Protein AF-A0A9W6TYC9-F1 (afdb_monomer_lite)

InterPro domains:
  IPR010297 Protein of unknown function DUF900, hydrolase-like [PF05990] (158-282)
  IPR029058 Alpha/Beta hydrolase fold [SSF53474] (151-275)

Radius of gyration: 22.95 Å; chains: 1; bounding box: 55×68×61 Å

Organism: NCBI:txid2077276

Structure (mmCIF, N/CA/C/O backbone):
data_AF-A0A9W6TYC9-F1
#
_entry.id   AF-A0A9W6TYC9-F1
#
loop_
_atom_site.group_PDB
_atom_site.id
_atom_site.type_symbol
_atom_site.label_atom_id
_atom_site.label_alt_id
_atom_site.label_comp_id
_atom_site.label_asym_id
_atom_site.label_entity_id
_atom_site.label_seq_id
_atom_site.pdbx_PDB_ins_code
_atom_site.Cartn_x
_atom_site.Cartn_y
_atom_site.Cartn_z
_atom_site.occupancy
_atom_site.B_iso_or_equiv
_atom_site.auth_seq_id
_atom_site.auth_comp_id
_atom_site.auth_asym_id
_atom_site.auth_atom_id
_atom_site.pdbx_PDB_model_num
ATOM 1 N N . MET A 1 1 ? 11.294 -14.474 -20.732 1.00 72.06 1 MET A N 1
ATOM 2 C CA . MET A 1 1 ? 12.464 -13.582 -20.584 1.00 72.06 1 MET A CA 1
ATOM 3 C C . MET A 1 1 ? 12.695 -12.909 -21.923 1.00 72.06 1 MET A C 1
ATOM 5 O O . MET A 1 1 ? 12.663 -13.607 -22.928 1.00 72.06 1 MET A O 1
ATOM 9 N N . TRP A 1 2 ? 12.871 -11.591 -21.937 1.00 81.00 2 TRP A N 1
ATOM 10 C CA . TRP A 1 2 ? 13.235 -10.809 -23.118 1.00 81.00 2 TRP A CA 1
ATOM 11 C C . TRP A 1 2 ? 14.641 -10.231 -22.928 1.00 81.00 2 TRP A C 1
ATOM 13 O O . TRP A 1 2 ? 15.055 -9.953 -21.799 1.00 81.00 2 TRP A O 1
ATOM 23 N N . THR A 1 3 ? 15.422 -10.129 -23.998 1.00 83.31 3 THR A N 1
ATOM 24 C CA . THR A 1 3 ? 16.812 -9.663 -23.930 1.00 83.31 3 THR A CA 1
ATOM 25 C C . THR A 1 3 ? 17.162 -8.917 -25.201 1.00 83.31 3 THR A C 1
ATOM 27 O O . THR A 1 3 ? 17.027 -9.464 -26.294 1.00 83.31 3 THR A O 1
ATOM 30 N N . ASP A 1 4 ? 17.635 -7.693 -25.028 1.00 82.56 4 ASP A N 1
ATOM 31 C CA . ASP A 1 4 ? 18.245 -6.887 -26.072 1.00 82.56 4 ASP A CA 1
ATOM 32 C C . ASP A 1 4 ? 19.769 -7.100 -26.075 1.00 82.56 4 ASP A C 1
ATOM 34 O O . ASP A 1 4 ? 20.401 -7.259 -25.026 1.00 82.56 4 ASP A O 1
ATOM 38 N N . THR A 1 5 ? 20.352 -7.153 -27.270 1.00 82.19 5 THR A N 1
ATOM 39 C CA . THR A 1 5 ? 21.786 -7.358 -27.501 1.00 82.19 5 THR A CA 1
ATOM 40 C C . THR A 1 5 ? 22.586 -6.057 -27.555 1.00 82.19 5 THR A C 1
ATOM 42 O O . THR A 1 5 ? 23.817 -6.112 -27.600 1.00 82.19 5 THR A O 1
ATOM 45 N N . ASP A 1 6 ? 21.922 -4.900 -27.569 1.00 82.56 6 ASP A N 1
ATOM 46 C CA . ASP A 1 6 ? 22.591 -3.602 -27.594 1.00 82.56 6 ASP A CA 1
ATOM 47 C C . ASP A 1 6 ? 23.326 -3.294 -26.278 1.00 82.56 6 ASP A C 1
ATOM 49 O O . ASP A 1 6 ? 23.006 -3.805 -25.206 1.00 82.56 6 ASP A O 1
ATOM 53 N N . TYR A 1 7 ? 24.328 -2.406 -26.335 1.00 73.44 7 TYR A N 1
ATOM 54 C CA . TYR A 1 7 ? 25.099 -2.002 -25.146 1.00 73.44 7 TYR A CA 1
ATOM 55 C C . TYR A 1 7 ? 24.219 -1.337 -24.071 1.00 73.44 7 TYR A C 1
ATOM 57 O O . TYR A 1 7 ? 24.419 -1.554 -22.877 1.00 73.44 7 TYR A O 1
ATOM 65 N N . HIS A 1 8 ? 23.221 -0.567 -24.512 1.00 78.81 8 HIS A N 1
ATOM 66 C CA . HIS A 1 8 ? 22.148 -0.005 -23.679 1.00 78.81 8 HIS A CA 1
ATOM 67 C C . HIS A 1 8 ? 20.881 -0.870 -23.691 1.00 78.81 8 HIS A C 1
ATOM 69 O O . HIS A 1 8 ? 19.813 -0.421 -23.288 1.00 78.81 8 HIS A O 1
ATOM 75 N N . GLY A 1 9 ? 21.000 -2.103 -24.181 1.00 80.44 9 GLY A N 1
ATOM 76 C CA . GLY A 1 9 ? 19.924 -3.069 -24.214 1.00 80.44 9 GLY A CA 1
ATOM 77 C C . GLY A 1 9 ? 19.581 -3.556 -22.811 1.00 80.44 9 GLY A C 1
ATOM 78 O O . GLY A 1 9 ? 20.452 -3.712 -21.942 1.00 80.44 9 GLY A O 1
ATOM 79 N N . GLU A 1 10 ? 18.299 -3.822 -22.595 1.00 83.75 10 GLU A N 1
ATOM 80 C CA . GLU A 1 10 ? 17.790 -4.341 -21.335 1.00 83.75 10 GLU A CA 1
ATOM 81 C C . GLU A 1 10 ? 17.524 -5.851 -21.387 1.00 83.75 10 GLU A C 1
ATOM 83 O O . GLU A 1 10 ? 17.263 -6.463 -22.426 1.00 83.75 10 GLU A O 1
ATOM 88 N N . ARG A 1 11 ? 17.582 -6.465 -20.212 1.00 85.81 11 ARG A N 1
ATOM 89 C CA . ARG A 1 11 ? 17.167 -7.836 -19.961 1.00 85.81 11 ARG A CA 1
ATOM 90 C C . ARG A 1 11 ? 15.982 -7.803 -19.013 1.00 85.81 11 ARG A C 1
ATOM 92 O O . ARG A 1 11 ? 16.156 -7.493 -17.834 1.00 85.81 11 ARG A O 1
ATOM 99 N N . LEU A 1 12 ? 14.804 -8.156 -19.520 1.00 85.69 12 LEU A N 1
ATOM 100 C CA . LEU A 1 12 ? 13.551 -8.114 -18.772 1.00 85.69 12 LEU A CA 1
ATOM 101 C C . LEU A 1 12 ? 13.012 -9.525 -18.519 1.00 85.69 12 LEU A C 1
ATOM 103 O O . LEU A 1 12 ? 12.763 -10.315 -19.437 1.00 85.69 12 LEU A O 1
ATOM 107 N N . THR A 1 13 ? 12.780 -9.837 -17.249 1.00 85.50 13 THR A N 1
ATOM 108 C CA . THR A 1 13 ? 12.115 -11.065 -16.805 1.00 85.50 13 THR A CA 1
ATOM 109 C C . THR A 1 13 ? 10.797 -10.689 -16.141 1.00 85.50 13 THR A C 1
ATOM 111 O O . THR A 1 13 ? 10.785 -9.859 -15.240 1.00 85.50 13 THR A O 1
ATOM 114 N N . GLY A 1 14 ? 9.683 -11.276 -16.575 1.00 84.00 14 GLY A N 1
ATOM 115 C CA . GLY A 1 14 ? 8.359 -10.967 -16.037 1.00 84.00 14 GLY A CA 1
ATOM 116 C C . GLY A 1 14 ? 7.237 -11.332 -17.001 1.00 84.00 14 GLY A C 1
ATOM 117 O O . GLY A 1 14 ? 7.452 -12.092 -17.952 1.00 84.00 14 GLY A O 1
ATOM 118 N N . GLN A 1 15 ? 6.053 -10.786 -16.735 1.00 81.25 15 GLN A N 1
ATOM 119 C CA . GLN A 1 15 ? 4.866 -10.930 -17.574 1.00 81.25 15 GLN A CA 1
ATOM 120 C C . GLN A 1 15 ? 4.792 -9.860 -18.662 1.00 81.25 15 GLN A C 1
ATOM 122 O O . GLN A 1 15 ? 5.305 -8.754 -18.508 1.00 81.25 15 GLN A O 1
ATOM 127 N N . TRP A 1 16 ? 4.136 -10.219 -19.763 1.00 82.31 16 TRP A N 1
ATOM 128 C CA . TRP A 1 16 ? 3.898 -9.352 -20.910 1.00 82.31 16 TRP A CA 1
ATOM 129 C C . TRP A 1 16 ? 2.429 -9.444 -21.301 1.00 82.31 16 TRP A C 1
ATOM 131 O O . TRP A 1 16 ? 1.887 -10.545 -21.392 1.00 82.31 16 TRP A O 1
ATOM 141 N N . GLU A 1 17 ? 1.819 -8.299 -21.566 1.00 80.75 17 GLU A N 1
ATOM 142 C CA . GLU A 1 17 ? 0.458 -8.176 -22.082 1.00 80.75 17 GLU A CA 1
ATOM 143 C C . GLU A 1 17 ? 0.504 -7.215 -23.268 1.00 80.75 17 GLU A C 1
ATOM 145 O O . GLU A 1 17 ? 1.082 -6.135 -23.169 1.00 80.75 17 GLU A O 1
ATOM 150 N N . ASP A 1 18 ? 0.006 -7.649 -24.428 1.00 83.56 18 ASP A N 1
ATOM 151 C CA . ASP A 1 18 ? 0.012 -6.864 -25.674 1.00 83.56 18 ASP A CA 1
ATOM 152 C C . ASP A 1 18 ? 1.379 -6.258 -26.061 1.00 83.56 18 ASP A C 1
ATOM 154 O O . ASP A 1 18 ? 1.473 -5.193 -26.670 1.00 83.56 18 ASP A O 1
ATOM 158 N N . GLY A 1 19 ? 2.470 -6.953 -25.720 1.00 81.00 19 GLY A N 1
ATOM 159 C CA . GLY A 1 19 ? 3.837 -6.502 -26.001 1.00 81.00 19 GLY A CA 1
ATOM 160 C C . GLY A 1 19 ? 4.380 -5.452 -25.025 1.00 81.00 19 GLY A C 1
ATOM 161 O O . GLY A 1 19 ? 5.473 -4.938 -25.248 1.00 81.00 19 GLY A O 1
ATOM 162 N N . VAL A 1 20 ? 3.666 -5.165 -23.934 1.00 83.56 20 VAL A N 1
ATOM 163 C CA . VAL A 1 20 ? 4.095 -4.276 -22.845 1.00 83.56 20 VAL A CA 1
ATOM 164 C C . VAL A 1 20 ? 4.394 -5.113 -21.595 1.00 83.56 20 VAL A C 1
ATOM 166 O O . VAL A 1 20 ? 3.624 -6.023 -21.276 1.00 83.56 20 VAL A O 1
ATOM 169 N N . PRO A 1 21 ? 5.498 -4.858 -20.868 1.00 84.19 21 PRO A N 1
ATOM 170 C CA . PRO A 1 21 ? 5.768 -5.570 -19.628 1.00 84.19 21 PRO A CA 1
ATOM 171 C C . PRO A 1 21 ? 4.766 -5.149 -18.547 1.00 84.19 21 PRO A C 1
ATOM 173 O O . PRO A 1 21 ? 4.600 -3.963 -18.259 1.00 84.19 21 PRO A O 1
ATOM 176 N N . VAL A 1 22 ? 4.122 -6.129 -17.916 1.00 84.44 22 VAL A N 1
ATOM 177 C CA . VAL A 1 22 ? 3.177 -5.911 -16.814 1.00 84.44 22 VAL A CA 1
ATOM 178 C C . VAL A 1 22 ? 3.784 -6.482 -15.541 1.00 84.44 22 VAL A C 1
ATOM 180 O O . VAL A 1 22 ? 4.304 -7.599 -15.529 1.00 84.44 22 VAL A O 1
ATOM 183 N N . GLY A 1 23 ? 3.768 -5.690 -14.463 1.00 80.56 23 GLY A N 1
ATOM 184 C CA . GLY A 1 23 ? 4.309 -6.104 -13.167 1.00 80.56 23 GLY A CA 1
ATOM 185 C C . GLY A 1 23 ? 3.644 -7.390 -12.675 1.00 80.56 23 GLY A C 1
ATOM 186 O O . GLY A 1 23 ? 2.472 -7.577 -12.976 1.00 80.56 23 GLY A O 1
ATOM 187 N N . PRO A 1 24 ? 4.314 -8.256 -11.905 1.00 85.88 24 PRO A N 1
ATOM 188 C CA . PRO A 1 24 ? 5.680 -8.114 -11.435 1.00 85.88 24 PRO A CA 1
ATOM 189 C C . PRO A 1 24 ? 6.712 -8.479 -12.506 1.00 85.88 24 PRO A C 1
ATOM 191 O O . PRO A 1 24 ? 6.578 -9.461 -13.238 1.00 85.88 24 PRO A O 1
ATOM 194 N N . PHE A 1 25 ? 7.775 -7.681 -12.573 1.00 88.31 25 PHE A N 1
ATOM 195 C CA . PHE A 1 25 ? 8.908 -7.916 -13.464 1.00 88.31 25 PHE A CA 1
ATOM 196 C C . PHE A 1 25 ? 10.194 -7.321 -12.891 1.00 88.31 25 PHE A C 1
ATOM 198 O O . PHE A 1 25 ? 10.172 -6.472 -11.999 1.00 88.31 25 PHE A O 1
ATOM 205 N N . ARG A 1 26 ? 11.327 -7.744 -13.448 1.00 87.62 26 ARG A N 1
ATOM 206 C CA . ARG A 1 26 ? 12.653 -7.184 -13.198 1.00 87.62 26 ARG A CA 1
ATOM 207 C C . ARG A 1 26 ? 13.314 -6.859 -14.529 1.00 87.62 26 ARG A C 1
ATOM 209 O O . ARG A 1 26 ? 13.354 -7.716 -15.409 1.00 87.62 26 ARG A O 1
ATOM 216 N N . SER A 1 27 ? 13.842 -5.647 -14.655 1.00 88.38 27 SER A N 1
ATOM 217 C CA . SER A 1 27 ? 14.654 -5.218 -15.796 1.00 88.38 27 SER A CA 1
ATOM 218 C C . SER A 1 27 ? 16.077 -4.873 -15.345 1.00 88.38 27 SER A C 1
ATOM 220 O O . SER A 1 27 ? 16.304 -4.400 -14.224 1.00 88.38 27 SER A O 1
ATOM 222 N N . PHE A 1 28 ? 17.051 -5.169 -16.201 1.00 87.75 28 PHE A N 1
ATOM 223 C CA . PHE A 1 28 ? 18.466 -4.875 -16.001 1.00 87.75 28 PHE A CA 1
ATOM 224 C C . PHE A 1 28 ? 19.099 -4.391 -17.308 1.00 87.75 28 PHE A C 1
ATOM 226 O O . PHE A 1 28 ? 19.077 -5.114 -18.300 1.00 87.75 28 PHE A O 1
ATOM 233 N N . GLU A 1 29 ? 19.701 -3.204 -17.300 1.00 85.94 29 GLU A N 1
ATOM 234 C CA . GLU A 1 29 ? 20.462 -2.652 -18.423 1.00 85.94 29 GLU A CA 1
ATOM 235 C C . GLU A 1 29 ? 21.939 -3.067 -18.330 1.00 85.94 29 GLU A C 1
ATOM 237 O O . GLU A 1 29 ? 22.594 -2.865 -17.303 1.00 85.94 29 GLU A O 1
ATOM 242 N N . HIS A 1 30 ? 22.486 -3.615 -19.419 1.00 74.81 30 HIS A N 1
ATOM 243 C CA . HIS A 1 30 ? 23.842 -4.173 -19.439 1.00 74.81 30 HIS A CA 1
ATOM 244 C C . HIS A 1 30 ? 24.946 -3.123 -19.242 1.00 74.81 30 HIS A C 1
ATOM 246 O O . HIS A 1 30 ? 25.859 -3.337 -18.443 1.00 74.81 30 HIS A O 1
ATOM 252 N N . GLY A 1 31 ? 24.894 -2.011 -19.981 1.00 75.38 31 GLY A N 1
ATOM 253 C CA . GLY A 1 31 ? 25.980 -1.028 -20.027 1.00 75.38 31 GLY A CA 1
ATOM 254 C C . GLY A 1 31 ? 26.041 -0.100 -18.814 1.00 75.38 31 GLY A C 1
ATOM 255 O O . GLY A 1 31 ? 27.122 0.155 -18.283 1.00 75.38 31 GLY A O 1
ATOM 256 N N . SER A 1 32 ? 24.892 0.405 -18.361 1.00 77.88 32 SER A N 1
ATOM 257 C CA . SER A 1 32 ? 24.795 1.381 -17.263 1.00 77.88 32 SER A CA 1
ATOM 258 C C . SER A 1 32 ? 24.710 0.739 -15.870 1.00 77.88 32 SER A C 1
ATOM 260 O O . SER A 1 32 ? 24.968 1.406 -14.863 1.00 77.88 32 SER A O 1
ATOM 262 N N . GLY A 1 33 ? 24.330 -0.544 -15.797 1.00 81.50 33 GLY A N 1
ATOM 263 C CA . GLY A 1 33 ? 24.024 -1.242 -14.547 1.00 81.50 33 GLY A CA 1
ATOM 264 C C . GLY A 1 33 ? 22.714 -0.797 -13.885 1.00 81.50 33 GLY A C 1
ATOM 265 O O . GLY A 1 33 ? 22.510 -1.059 -12.692 1.00 81.50 33 GLY A O 1
ATOM 266 N N . TYR A 1 34 ? 21.837 -0.100 -14.617 1.00 87.75 34 TYR A N 1
ATOM 267 C CA . TYR A 1 34 ? 20.506 0.252 -14.133 1.00 87.75 34 TYR A CA 1
ATOM 268 C C . TYR A 1 34 ? 19.660 -1.003 -13.951 1.00 87.75 34 TYR A C 1
ATOM 270 O O . TYR A 1 34 ? 19.587 -1.853 -14.833 1.00 87.75 34 TYR A O 1
ATOM 278 N N . SER A 1 35 ? 19.019 -1.126 -12.790 1.00 89.00 35 SER A N 1
ATOM 279 C CA . SER A 1 35 ? 18.056 -2.195 -12.542 1.00 89.00 35 SER A CA 1
ATOM 280 C C . SER A 1 35 ? 16.771 -1.634 -11.979 1.00 89.00 35 SER A C 1
ATOM 282 O O . SER A 1 35 ? 16.777 -0.784 -11.081 1.00 89.00 35 SER A O 1
ATOM 284 N N . PHE A 1 36 ? 15.677 -2.167 -12.505 1.00 90.75 36 PHE A N 1
ATOM 285 C CA . PHE A 1 36 ? 14.322 -1.793 -12.168 1.00 90.75 36 PHE A CA 1
ATOM 286 C C . PHE A 1 36 ? 13.556 -3.027 -11.723 1.00 90.75 36 PHE A C 1
ATOM 288 O O . PHE A 1 36 ? 13.755 -4.128 -12.243 1.00 90.75 36 PHE A O 1
ATOM 295 N N . VAL A 1 37 ? 12.675 -2.838 -10.755 1.00 90.88 37 VAL A N 1
ATOM 296 C CA . VAL A 1 37 ? 11.798 -3.886 -10.243 1.00 90.88 37 VAL A CA 1
ATOM 297 C C . VAL A 1 37 ? 10.392 -3.325 -10.168 1.00 90.88 37 VAL A C 1
ATOM 299 O O . VAL A 1 37 ? 10.196 -2.216 -9.675 1.00 90.88 37 VAL A O 1
ATOM 302 N N . ASN A 1 38 ? 9.421 -4.097 -10.642 1.00 92.50 38 ASN A N 1
ATOM 303 C CA . ASN A 1 38 ? 8.011 -3.778 -10.530 1.00 92.50 38 ASN A CA 1
ATOM 304 C C . ASN A 1 38 ? 7.332 -4.728 -9.537 1.00 92.50 38 ASN A C 1
ATOM 306 O O . ASN A 1 38 ? 7.396 -5.945 -9.709 1.00 92.50 38 ASN A O 1
ATOM 310 N N . ILE A 1 39 ? 6.703 -4.171 -8.501 1.00 91.62 39 ILE A N 1
ATOM 311 C CA . ILE A 1 39 ? 6.079 -4.902 -7.390 1.00 91.62 39 ILE A CA 1
ATOM 312 C C . ILE A 1 39 ? 4.601 -4.531 -7.306 1.00 91.62 39 ILE A C 1
ATOM 314 O O . ILE A 1 39 ? 4.254 -3.354 -7.392 1.00 91.62 39 ILE A O 1
ATOM 318 N N . ARG A 1 40 ? 3.728 -5.518 -7.088 1.00 93.06 40 ARG A N 1
ATOM 319 C CA . ARG A 1 40 ? 2.304 -5.286 -6.819 1.00 93.06 40 ARG A CA 1
ATOM 320 C C . ARG A 1 40 ? 2.056 -5.142 -5.316 1.00 93.06 40 ARG A C 1
ATOM 322 O O . ARG A 1 40 ? 2.581 -5.917 -4.521 1.00 93.06 40 ARG A O 1
ATOM 329 N N . ILE A 1 41 ? 1.268 -4.144 -4.931 1.00 94.75 41 ILE A N 1
ATOM 330 C CA . ILE A 1 41 ? 0.937 -3.813 -3.543 1.00 94.75 41 ILE A CA 1
ATOM 331 C C . ILE A 1 41 ? -0.568 -3.633 -3.419 1.00 94.75 41 ILE A C 1
ATOM 333 O O . ILE A 1 41 ? -1.166 -2.839 -4.147 1.00 94.75 41 ILE A O 1
ATOM 337 N N . GLY A 1 42 ? -1.169 -4.349 -2.472 1.00 95.31 42 GLY A N 1
ATOM 338 C CA . GLY A 1 42 ? -2.554 -4.131 -2.085 1.00 95.31 42 GLY A CA 1
ATOM 339 C C . GLY A 1 42 ? -2.665 -2.873 -1.233 1.00 95.31 42 GLY A C 1
ATOM 340 O O . GLY A 1 42 ? -1.791 -2.564 -0.424 1.00 95.31 42 GLY A O 1
ATOM 341 N N . PHE A 1 43 ? -3.741 -2.123 -1.376 1.00 95.44 43 PHE A N 1
ATOM 342 C CA . PHE A 1 43 ? -4.019 -1.005 -0.493 1.00 95.44 43 PHE A CA 1
ATOM 343 C C . PHE A 1 43 ? -5.488 -0.994 -0.097 1.00 95.44 43 PHE A C 1
ATOM 345 O O . PHE A 1 43 ? -6.368 -1.374 -0.862 1.00 95.44 43 PHE A O 1
ATOM 352 N N . CYS A 1 44 ? -5.734 -0.539 1.121 1.00 95.06 44 CYS A N 1
ATOM 353 C CA . CYS A 1 44 ? -7.051 -0.304 1.677 1.00 95.06 44 CYS A CA 1
ATOM 354 C C . CYS A 1 44 ? -7.053 1.088 2.305 1.00 95.06 44 CYS A C 1
ATOM 356 O O . CYS A 1 44 ? -6.084 1.485 2.959 1.00 95.06 44 CYS A O 1
ATOM 358 N N . HIS A 1 45 ? -8.116 1.859 2.102 1.00 93.62 45 HIS A N 1
ATOM 359 C CA . HIS A 1 45 ? -8.253 3.166 2.727 1.00 93.62 45 HIS A CA 1
ATOM 360 C C . HIS A 1 45 ? -9.695 3.479 3.111 1.00 93.62 45 HIS A C 1
ATOM 362 O O . HIS A 1 45 ? -10.636 3.214 2.366 1.00 93.62 45 HIS A O 1
ATOM 368 N N . ASN A 1 46 ? -9.860 4.129 4.258 1.00 93.06 46 ASN A N 1
ATOM 369 C CA . ASN A 1 46 ? -11.142 4.646 4.745 1.00 93.06 46 ASN A CA 1
ATOM 370 C C . ASN A 1 46 ? -11.248 6.171 4.585 1.00 93.06 46 ASN A C 1
ATOM 372 O O . ASN A 1 46 ? -12.001 6.849 5.288 1.00 93.06 46 ASN A O 1
ATOM 376 N N . ARG A 1 47 ? -10.448 6.735 3.682 1.00 90.88 47 ARG A N 1
ATOM 377 C CA . ARG A 1 47 ? -10.324 8.178 3.482 1.00 90.88 47 ARG A CA 1
ATOM 378 C C . ARG A 1 47 ? -11.290 8.709 2.434 1.00 90.88 47 ARG A C 1
ATOM 380 O O . ARG A 1 47 ? -11.593 8.005 1.480 1.00 90.88 47 ARG A O 1
ATOM 387 N N . GLY A 1 48 ? -11.737 9.950 2.611 1.00 86.94 48 GLY A N 1
ATOM 388 C CA . GLY A 1 48 ? -12.702 10.610 1.731 1.00 86.94 48 GLY A CA 1
ATOM 389 C C . GLY A 1 48 ? -12.105 11.322 0.514 1.00 86.94 48 GLY A C 1
ATOM 390 O O . GLY A 1 48 ? -12.869 11.926 -0.241 1.00 86.94 48 GLY A O 1
ATOM 391 N N . GLU A 1 49 ? -10.780 11.318 0.328 1.00 87.19 49 GLU A N 1
ATOM 392 C CA . GLU A 1 49 ? -10.164 11.848 -0.893 1.00 87.19 49 GLU A CA 1
ATOM 393 C C . GLU A 1 49 ? -10.585 11.052 -2.135 1.00 87.19 49 GLU A C 1
ATOM 395 O O . GLU A 1 49 ? -10.732 9.832 -2.081 1.00 87.19 49 GLU A O 1
ATOM 400 N N . LYS A 1 50 ? -10.774 11.754 -3.261 1.00 80.50 50 LYS A N 1
ATOM 401 C CA . LYS A 1 50 ? -11.198 11.136 -4.527 1.00 80.50 50 LYS A CA 1
ATOM 402 C C . LYS A 1 50 ? -10.014 10.575 -5.309 1.00 80.50 50 LYS A C 1
ATOM 404 O O . LYS A 1 50 ? -10.144 9.529 -5.932 1.00 80.50 50 LYS A O 1
ATOM 409 N N . GLY A 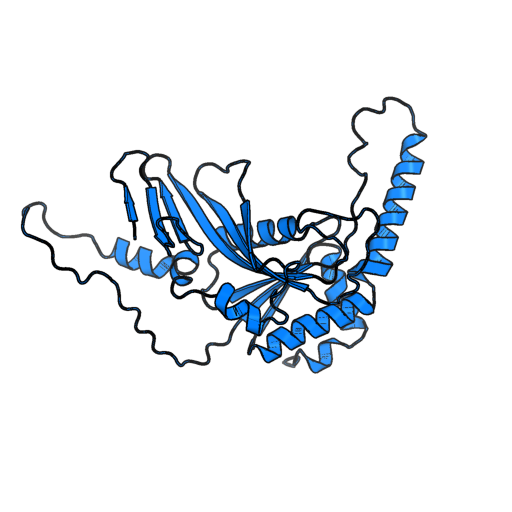1 51 ? -8.874 11.270 -5.287 1.00 82.44 51 GLY A N 1
ATOM 410 C CA . GLY A 1 51 ? -7.639 10.818 -5.926 1.00 82.44 51 GLY A CA 1
ATOM 411 C C . GLY A 1 51 ? -6.664 10.146 -4.956 1.00 82.44 51 GLY A C 1
ATOM 412 O O . GLY A 1 51 ? -6.523 10.555 -3.805 1.00 82.44 51 GLY A O 1
ATOM 413 N N . SER A 1 52 ? -5.900 9.168 -5.445 1.00 84.81 52 SER A N 1
ATOM 414 C CA . SER A 1 52 ? -4.896 8.436 -4.655 1.00 84.81 52 SER A CA 1
ATOM 415 C C . SER A 1 52 ? -3.667 9.278 -4.266 1.00 84.81 52 SER A C 1
ATOM 417 O O . SER A 1 52 ? -2.964 8.971 -3.296 1.00 84.81 52 SER A O 1
ATOM 419 N N . THR A 1 53 ? -3.414 10.364 -5.003 1.00 87.81 53 THR A N 1
ATOM 420 C CA . THR A 1 53 ? -2.363 11.358 -4.733 1.00 87.81 53 THR A CA 1
ATOM 421 C C . THR A 1 53 ? -2.856 12.551 -3.918 1.00 87.81 53 THR A C 1
ATOM 423 O O . THR A 1 53 ? -2.045 13.361 -3.469 1.00 87.81 53 THR A O 1
ATOM 426 N N . GLU A 1 54 ? -4.172 12.701 -3.767 1.00 85.94 54 GLU A N 1
ATOM 427 C CA . GLU A 1 54 ? -4.773 13.842 -3.090 1.00 85.94 54 GLU A CA 1
ATOM 428 C C . GLU A 1 54 ? -4.707 13.676 -1.571 1.00 85.94 54 GLU A C 1
ATOM 430 O O . GLU A 1 54 ? -4.708 12.573 -1.023 1.00 85.94 54 GLU A O 1
ATOM 435 N N . ILE A 1 55 ? -4.638 14.809 -0.877 1.00 86.06 55 ILE A N 1
ATOM 436 C CA . ILE A 1 55 ? -4.730 14.866 0.577 1.00 86.06 55 ILE A CA 1
ATOM 437 C C . ILE A 1 55 ? -5.614 16.052 0.915 1.00 86.06 55 ILE A C 1
ATOM 439 O O . ILE A 1 55 ? -5.291 17.191 0.563 1.00 86.06 55 ILE A O 1
ATOM 443 N N . PHE A 1 56 ? -6.723 15.803 1.606 1.00 85.00 56 PHE A N 1
ATOM 444 C CA . PHE A 1 56 ? -7.538 16.900 2.098 1.00 85.00 56 PHE A CA 1
ATOM 445 C C . PHE A 1 56 ? -6.814 17.641 3.209 1.00 85.00 56 PHE A C 1
ATOM 447 O O . PHE A 1 56 ? -6.149 17.054 4.060 1.00 85.00 56 PHE A O 1
ATOM 454 N N . PHE A 1 57 ? -6.970 18.961 3.212 1.00 81.56 57 PHE A N 1
ATOM 455 C CA . PHE A 1 57 ? -6.420 19.794 4.271 1.00 81.56 57 PHE A CA 1
ATOM 456 C C . PHE A 1 57 ? -6.998 19.393 5.636 1.00 81.56 57 PHE A C 1
ATOM 458 O O . PHE A 1 57 ? -6.246 19.136 6.573 1.00 81.56 57 PHE A O 1
ATOM 465 N N . PHE A 1 58 ? -8.324 19.241 5.709 1.00 82.25 58 PHE A N 1
ATOM 466 C CA . PHE A 1 58 ? -8.994 18.632 6.852 1.00 82.25 58 PHE A CA 1
ATOM 467 C C . PHE A 1 58 ? -9.285 17.156 6.562 1.00 82.25 58 PHE A C 1
ATOM 469 O O . PHE A 1 58 ? -9.909 16.859 5.540 1.00 82.25 58 PHE A O 1
ATOM 476 N N . PRO A 1 59 ? -8.850 16.232 7.432 1.00 86.62 59 PRO A N 1
ATOM 477 C CA . PRO A 1 59 ? -9.105 14.809 7.256 1.00 86.62 59 PRO A CA 1
ATOM 478 C C . PRO A 1 59 ? -10.610 14.532 7.281 1.00 86.62 59 PRO A C 1
ATOM 480 O O . PRO A 1 59 ? -11.341 15.062 8.117 1.00 86.62 59 PRO A O 1
ATOM 483 N N . LYS A 1 60 ? -11.071 13.678 6.369 1.00 88.56 60 LYS A N 1
ATOM 484 C CA . LYS A 1 60 ? -12.457 13.209 6.311 1.00 88.56 60 LYS A CA 1
ATOM 485 C C . LYS A 1 60 ? -12.454 11.721 5.979 1.00 88.56 60 LYS A C 1
ATOM 487 O O . LYS A 1 60 ? -11.688 11.289 5.117 1.00 88.56 60 LYS A O 1
ATOM 492 N N . HIS A 1 61 ? -13.308 10.947 6.638 1.00 89.56 61 HIS A N 1
ATOM 493 C CA . HIS A 1 61 ? -13.562 9.559 6.252 1.00 89.56 61 HIS A CA 1
ATOM 494 C C . HIS A 1 61 ? -14.350 9.470 4.946 1.00 89.56 61 HIS A C 1
ATOM 496 O O . HIS A 1 61 ? -15.116 10.376 4.604 1.00 89.56 61 HIS A O 1
ATOM 502 N N . SER A 1 62 ? -14.196 8.348 4.250 1.00 89.25 62 SER A N 1
ATOM 503 C CA . SER A 1 62 ? -15.070 7.989 3.136 1.00 89.25 62 SER A CA 1
ATOM 504 C C . SER A 1 62 ? -16.507 7.809 3.624 1.00 89.25 62 SER A C 1
ATOM 506 O O . SER A 1 62 ? -16.753 7.342 4.738 1.00 89.25 62 SER A O 1
ATOM 508 N N . GLU A 1 63 ? -17.475 8.171 2.791 1.00 84.88 63 GLU A N 1
ATOM 509 C CA . GLU A 1 63 ? -18.891 7.884 3.048 1.00 84.88 63 GLU A CA 1
ATOM 510 C C . GLU A 1 63 ? -19.226 6.420 2.724 1.00 84.88 63 GLU A C 1
ATOM 512 O O . GLU A 1 63 ? -20.120 5.853 3.344 1.00 84.88 63 GLU A O 1
ATOM 517 N N . ASN A 1 64 ? -18.433 5.785 1.854 1.00 81.38 64 ASN A N 1
ATOM 518 C CA . ASN A 1 64 ? -18.638 4.414 1.379 1.00 81.38 64 ASN A CA 1
ATOM 519 C C . ASN A 1 64 ? -17.933 3.349 2.242 1.00 81.38 64 ASN A C 1
ATOM 521 O O . ASN A 1 64 ? -18.014 2.166 1.936 1.00 81.38 64 ASN A O 1
ATOM 525 N N . GLY A 1 65 ? -17.243 3.747 3.318 1.00 87.38 65 GLY A N 1
ATOM 526 C CA . GLY A 1 65 ? -16.487 2.828 4.178 1.00 87.38 65 GLY A CA 1
ATOM 527 C C . GLY A 1 65 ? -15.080 2.527 3.651 1.00 87.38 65 GLY A C 1
ATOM 528 O O . GLY A 1 65 ? -14.368 3.445 3.226 1.00 87.38 65 GLY A O 1
ATOM 529 N N . LEU A 1 66 ? -14.665 1.259 3.728 1.00 91.62 66 LEU A N 1
ATOM 530 C CA . LEU A 1 66 ? -13.369 0.780 3.242 1.00 91.62 66 LEU A CA 1
ATOM 531 C C . LEU A 1 66 ? -13.351 0.692 1.718 1.00 91.62 66 LEU A C 1
ATOM 533 O O . LEU A 1 66 ? -14.268 0.155 1.113 1.00 91.62 66 LEU A O 1
ATOM 537 N N . ASN A 1 67 ? -12.276 1.178 1.106 1.00 93.00 67 ASN A N 1
ATOM 538 C CA . ASN A 1 67 ? -12.074 1.105 -0.336 1.00 93.00 67 ASN A CA 1
ATOM 539 C C . ASN A 1 67 ? -10.756 0.376 -0.584 1.00 93.00 67 ASN A C 1
ATOM 541 O O . ASN A 1 67 ? -9.728 0.758 -0.013 1.00 93.00 67 ASN A O 1
ATOM 545 N N . TRP A 1 68 ? -10.789 -0.656 -1.423 1.00 93.88 68 TRP A N 1
ATOM 546 C CA . TRP A 1 68 ? -9.632 -1.497 -1.705 1.00 93.88 68 TRP A CA 1
ATOM 547 C C . TRP A 1 68 ? -9.126 -1.299 -3.125 1.00 93.88 68 TRP A C 1
ATOM 549 O O . TRP A 1 68 ? -9.842 -0.847 -4.017 1.00 93.88 68 TRP A O 1
ATOM 559 N N . GLY A 1 69 ? -7.869 -1.662 -3.335 1.00 93.94 69 GLY A N 1
ATOM 560 C CA . GLY A 1 69 ? -7.273 -1.692 -4.653 1.00 93.94 69 GLY A CA 1
ATOM 561 C C . GLY A 1 69 ? -5.905 -2.351 -4.655 1.00 93.94 69 GLY A C 1
ATOM 562 O O . GLY A 1 69 ? -5.339 -2.686 -3.614 1.00 93.94 69 GLY A O 1
ATOM 563 N N . VAL A 1 70 ? -5.366 -2.538 -5.853 1.00 94.19 70 VAL A N 1
ATOM 564 C CA . VAL A 1 70 ? -4.033 -3.081 -6.090 1.00 94.19 70 VAL A CA 1
ATOM 565 C C . VAL A 1 70 ? -3.309 -2.140 -7.034 1.00 94.19 70 VAL A C 1
ATOM 567 O O . VAL A 1 70 ? -3.838 -1.730 -8.070 1.00 94.19 70 VAL A O 1
ATOM 570 N N . ALA A 1 71 ? -2.084 -1.796 -6.666 1.00 94.50 71 ALA A N 1
ATOM 571 C CA . ALA A 1 71 ? -1.216 -0.927 -7.433 1.00 94.50 71 ALA A CA 1
ATOM 572 C C . ALA A 1 71 ? 0.078 -1.655 -7.802 1.00 94.50 71 ALA A C 1
ATOM 574 O O . ALA A 1 71 ? 0.689 -2.318 -6.969 1.00 94.50 71 ALA A O 1
ATOM 575 N N . SER A 1 72 ? 0.511 -1.496 -9.048 1.00 93.88 72 SER A N 1
ATOM 576 C CA . SER A 1 72 ? 1.833 -1.885 -9.527 1.00 93.88 72 SER A CA 1
ATOM 577 C C . SER A 1 72 ? 2.781 -0.707 -9.357 1.00 93.88 72 SER A C 1
ATOM 579 O O . SER A 1 72 ? 2.462 0.414 -9.758 1.00 93.88 72 SER A O 1
ATOM 581 N N . VAL A 1 73 ? 3.949 -0.942 -8.774 1.00 94.88 73 VAL A N 1
ATOM 582 C CA . VAL A 1 73 ? 4.932 0.104 -8.505 1.00 94.88 73 VAL A CA 1
ATOM 583 C C . VAL A 1 73 ? 6.261 -0.282 -9.105 1.00 94.88 73 VAL A C 1
ATOM 585 O O . VAL A 1 73 ? 6.819 -1.316 -8.751 1.00 94.88 73 VAL A O 1
ATOM 588 N N . GLU A 1 74 ? 6.785 0.570 -9.974 1.00 94.25 74 GLU A N 1
ATOM 589 C CA . GLU A 1 74 ? 8.121 0.404 -10.531 1.00 94.25 74 GLU A CA 1
ATOM 590 C C . GLU A 1 74 ? 9.133 1.224 -9.727 1.00 94.25 74 GLU A C 1
ATOM 592 O O . GLU A 1 74 ? 8.920 2.410 -9.448 1.00 94.25 74 GLU A O 1
ATOM 597 N N . CYS A 1 75 ? 10.233 0.579 -9.351 1.00 93.19 75 CYS A N 1
ATOM 598 C CA . CYS A 1 75 ? 11.275 1.093 -8.474 1.00 93.19 75 CYS A CA 1
ATOM 599 C C . CYS A 1 75 ? 12.656 0.947 -9.121 1.00 93.19 75 CYS A C 1
ATOM 601 O O . CYS A 1 75 ? 12.966 -0.084 -9.716 1.00 93.19 75 CYS A O 1
ATOM 603 N N . SER A 1 76 ? 13.520 1.946 -8.925 1.00 92.44 76 SER A N 1
ATOM 604 C CA . SER A 1 76 ? 14.957 1.819 -9.201 1.00 92.44 76 SER A CA 1
ATOM 605 C C . SER A 1 76 ? 15.643 1.083 -8.049 1.00 92.44 76 SER A C 1
ATOM 607 O O . SER A 1 76 ? 15.464 1.454 -6.885 1.00 92.44 76 SER A O 1
ATOM 609 N N . VAL A 1 77 ? 16.440 0.064 -8.367 1.00 89.25 77 VAL A N 1
ATOM 610 C CA . VAL A 1 77 ? 17.133 -0.783 -7.379 1.00 89.25 77 VAL A CA 1
ATOM 611 C C . VAL A 1 77 ? 18.649 -0.616 -7.448 1.00 89.25 77 VAL A C 1
ATOM 613 O O . VAL A 1 77 ? 19.303 -0.562 -6.408 1.00 89.25 77 VAL A O 1
ATOM 616 N N . SER A 1 78 ? 19.220 -0.488 -8.649 1.00 86.06 78 SER A N 1
ATOM 617 C CA . SER A 1 78 ? 20.664 -0.295 -8.834 1.00 86.06 78 SER A CA 1
ATOM 618 C C . SER A 1 78 ? 20.995 0.760 -9.881 1.00 86.06 78 SER A C 1
ATOM 620 O O . SER A 1 78 ? 20.198 1.060 -10.770 1.00 86.06 78 SER A O 1
ATOM 622 N N . GLY A 1 79 ? 22.208 1.306 -9.766 1.00 85.44 79 GLY A N 1
ATOM 623 C CA . GLY A 1 79 ? 22.723 2.360 -10.630 1.00 85.44 79 GLY A CA 1
ATOM 624 C C . GLY A 1 79 ? 22.151 3.735 -10.275 1.00 85.44 79 GLY A C 1
ATOM 625 O O . GLY A 1 79 ? 22.326 4.199 -9.149 1.00 85.44 79 GLY A O 1
ATOM 626 N N . GLY A 1 80 ? 21.529 4.422 -11.234 1.00 83.31 80 GLY A N 1
ATOM 627 C CA . GLY A 1 80 ? 20.971 5.760 -11.039 1.00 83.31 80 GLY A CA 1
ATOM 628 C C . GLY A 1 80 ? 19.552 5.725 -10.471 1.00 83.31 80 GLY A C 1
ATOM 629 O O . GLY A 1 80 ? 18.698 4.998 -10.968 1.00 83.31 80 GLY A O 1
ATOM 630 N N . PHE A 1 81 ? 19.276 6.555 -9.461 1.00 85.69 81 PHE A N 1
ATOM 631 C CA . PHE A 1 81 ? 17.911 6.770 -8.972 1.00 85.69 81 PHE A CA 1
ATOM 632 C C . PHE A 1 81 ? 17.235 7.869 -9.790 1.00 85.69 81 PHE A C 1
ATOM 634 O O . PHE A 1 81 ? 17.626 9.039 -9.737 1.00 85.69 81 PHE A O 1
ATOM 641 N N . PHE A 1 82 ? 16.215 7.491 -10.555 1.00 85.94 82 PHE A N 1
ATOM 642 C CA . PHE A 1 82 ? 15.498 8.414 -11.426 1.00 85.94 82 PHE A CA 1
ATOM 643 C C . PHE A 1 82 ? 14.458 9.217 -10.651 1.00 85.94 82 PHE A C 1
ATOM 645 O O . PHE A 1 82 ? 13.700 8.671 -9.861 1.00 85.94 82 PHE A O 1
ATOM 652 N N . LYS A 1 83 ? 14.355 10.520 -10.934 1.00 86.56 83 LYS A N 1
ATOM 653 C CA . LYS A 1 83 ? 13.415 11.425 -10.244 1.00 86.56 83 LYS A CA 1
ATOM 654 C C . LYS A 1 83 ? 11.939 11.028 -10.409 1.00 86.56 83 LYS A C 1
ATOM 656 O O . LYS A 1 83 ? 11.120 11.379 -9.565 1.00 86.56 83 LYS A O 1
ATOM 661 N N . TYR A 1 84 ? 11.595 10.357 -11.506 1.00 88.06 84 TYR A N 1
ATOM 662 C CA . TYR A 1 84 ? 10.231 9.908 -11.790 1.00 88.06 84 TYR A CA 1
ATOM 663 C C . TYR A 1 84 ? 9.899 8.544 -11.161 1.00 88.06 84 TYR A C 1
ATOM 665 O O . TYR A 1 84 ? 8.731 8.163 -11.153 1.00 88.06 84 TYR A O 1
ATOM 673 N N . LEU A 1 85 ? 10.890 7.840 -10.598 1.00 89.69 85 LEU A N 1
ATOM 674 C CA . LEU A 1 85 ? 10.703 6.593 -9.861 1.00 89.69 85 LEU A CA 1
ATOM 675 C C . LEU A 1 85 ? 10.845 6.845 -8.344 1.00 89.69 85 LEU A C 1
ATOM 677 O O . LEU A 1 85 ? 11.679 7.652 -7.931 1.00 89.69 85 LEU A O 1
ATOM 681 N N . PRO A 1 86 ? 10.043 6.185 -7.488 1.00 93.31 86 PRO A N 1
ATOM 682 C CA . PRO A 1 86 ? 9.047 5.171 -7.834 1.00 93.31 86 PRO A CA 1
ATOM 683 C C . PRO A 1 86 ? 7.791 5.733 -8.520 1.00 93.31 86 PRO A C 1
ATOM 685 O O . PRO A 1 86 ? 7.267 6.784 -8.120 1.00 93.31 86 PRO A O 1
ATOM 688 N N . THR A 1 87 ? 7.280 5.012 -9.522 1.00 94.00 87 THR A N 1
ATOM 689 C CA . THR A 1 87 ? 6.026 5.345 -10.222 1.00 94.00 87 THR A CA 1
ATOM 690 C C . THR A 1 87 ? 4.946 4.313 -9.923 1.00 94.00 87 THR A C 1
ATOM 692 O O . THR A 1 87 ? 5.251 3.137 -9.755 1.00 94.00 87 THR A O 1
ATOM 695 N N . VAL A 1 88 ? 3.694 4.760 -9.813 1.00 94.06 88 VAL A N 1
ATOM 696 C CA . VAL A 1 88 ? 2.545 3.935 -9.412 1.00 94.06 88 VAL A CA 1
ATOM 697 C C . VAL A 1 88 ? 1.572 3.845 -10.576 1.00 94.06 88 VAL A C 1
ATOM 699 O O . VAL A 1 88 ? 1.206 4.865 -11.152 1.00 94.06 88 VAL A O 1
ATOM 702 N N . THR A 1 89 ? 1.132 2.628 -10.877 1.00 92.88 89 THR A N 1
ATOM 703 C CA . THR A 1 89 ? 0.050 2.329 -11.816 1.00 92.88 89 THR A CA 1
ATOM 704 C C . THR A 1 89 ? -1.023 1.552 -11.065 1.00 92.88 89 THR A C 1
ATOM 706 O O . THR A 1 89 ? -0.749 0.483 -10.524 1.00 92.88 89 THR A O 1
ATOM 709 N N . HIS A 1 90 ? -2.240 2.084 -10.993 1.00 91.31 90 HIS A N 1
ATOM 710 C CA . HIS A 1 90 ? -3.358 1.406 -10.332 1.00 91.31 90 HIS A CA 1
ATOM 711 C C . HIS A 1 90 ? -3.905 0.321 -11.258 1.00 91.31 90 HIS A C 1
ATOM 713 O O . HIS A 1 90 ? -4.369 0.635 -12.347 1.00 91.31 90 HIS A O 1
ATOM 719 N N . LEU A 1 91 ? -3.814 -0.943 -10.835 1.00 89.06 91 LEU A N 1
ATOM 720 C CA . LEU A 1 91 ? -4.361 -2.084 -11.579 1.00 89.06 91 LEU A CA 1
ATOM 721 C C . LEU A 1 91 ? -5.860 -2.221 -11.318 1.00 89.06 91 LEU A C 1
ATOM 723 O O . LEU A 1 91 ? -6.633 -2.484 -12.231 1.00 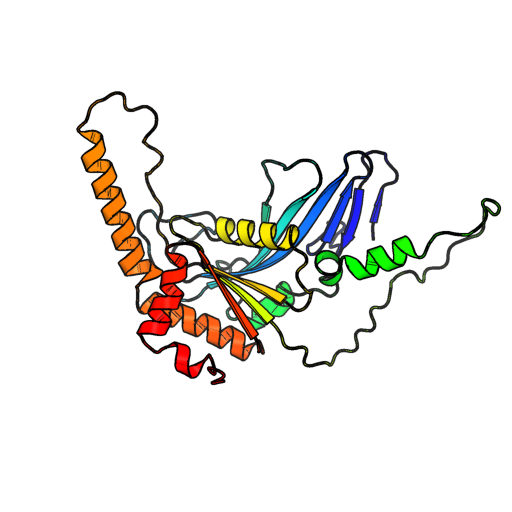89.06 91 LEU A O 1
ATOM 727 N N . THR A 1 92 ? -6.261 -2.016 -10.063 1.00 90.12 92 THR A N 1
ATOM 728 C CA . THR A 1 92 ? -7.665 -1.958 -9.655 1.00 90.12 92 THR A CA 1
ATOM 729 C C . THR A 1 92 ? -7.862 -0.700 -8.804 1.00 90.12 92 THR A C 1
ATOM 731 O O . THR A 1 92 ? -7.609 -0.737 -7.592 1.00 90.12 92 THR A O 1
ATOM 734 N N . PRO A 1 93 ? -8.212 0.444 -9.413 1.00 85.62 93 PRO A N 1
ATOM 735 C CA . PRO A 1 93 ? -8.446 1.675 -8.668 1.00 85.62 93 PRO A CA 1
ATOM 736 C C . PRO A 1 93 ? -9.647 1.531 -7.729 1.00 85.62 93 PRO A C 1
ATOM 738 O O . PRO A 1 93 ? -10.646 0.897 -8.056 1.00 85.62 93 PRO A O 1
ATOM 741 N N . SER A 1 94 ? -9.564 2.150 -6.553 1.00 82.12 94 SER A N 1
ATOM 742 C CA . SER A 1 94 ? -10.589 2.022 -5.510 1.00 82.12 94 SER A CA 1
ATOM 743 C C . SER A 1 94 ? -11.879 2.807 -5.790 1.00 82.12 94 SER A C 1
ATOM 745 O O . SER A 1 94 ? -12.896 2.565 -5.145 1.00 82.12 94 SER A O 1
ATOM 747 N N . TYR A 1 95 ? -11.846 3.739 -6.746 1.00 77.81 95 TYR A N 1
ATOM 748 C CA . TYR A 1 95 ? -12.930 4.673 -7.073 1.00 77.81 95 TYR A CA 1
ATOM 749 C C . TYR A 1 95 ? -13.760 4.280 -8.306 1.00 77.81 95 TYR A C 1
ATOM 751 O O . TYR A 1 95 ? -14.671 5.022 -8.674 1.00 77.81 95 TYR A O 1
ATOM 759 N N . GLU A 1 96 ? -13.445 3.162 -8.963 1.00 81.25 96 GLU A N 1
ATOM 760 C CA . GLU A 1 96 ? -14.185 2.674 -10.132 1.00 81.25 96 GLU A CA 1
ATOM 761 C C . GLU A 1 96 ? -15.240 1.626 -9.752 1.00 81.25 96 GLU A C 1
ATOM 763 O O . GLU A 1 96 ? -15.085 0.884 -8.778 1.00 81.25 96 GLU A O 1
ATOM 768 N N . ASP A 1 97 ? -16.314 1.554 -10.543 1.00 73.94 97 ASP A N 1
ATOM 769 C CA . ASP A 1 97 ? -17.346 0.526 -10.402 1.00 73.94 97 ASP A CA 1
ATOM 770 C C . ASP A 1 97 ? -16.739 -0.852 -10.720 1.00 73.94 97 ASP A C 1
ATOM 772 O O . ASP A 1 97 ? -16.306 -1.107 -11.843 1.00 73.94 97 ASP A O 1
ATOM 776 N N . GLY A 1 98 ? -16.703 -1.743 -9.725 1.00 78.88 98 GLY A N 1
ATOM 777 C CA . GLY A 1 98 ? -16.024 -3.044 -9.817 1.00 78.88 98 GLY A CA 1
ATOM 778 C C . GLY A 1 98 ? -14.686 -3.113 -9.077 1.00 78.88 98 GLY A C 1
ATOM 779 O O . GLY A 1 98 ? -13.969 -4.104 -9.218 1.00 78.88 98 GLY A O 1
ATOM 780 N N . SER A 1 99 ? -14.350 -2.092 -8.282 1.00 85.06 99 SER A N 1
ATOM 781 C CA . SER A 1 99 ? -13.212 -2.149 -7.368 1.00 85.06 99 SER A CA 1
ATOM 782 C C . SER A 1 99 ? -13.359 -3.296 -6.353 1.00 85.06 99 SER A C 1
ATOM 784 O O . SER A 1 99 ? -14.481 -3.595 -5.920 1.00 85.06 99 SER A O 1
ATOM 786 N N . PRO A 1 100 ? -12.244 -3.942 -5.955 1.00 89.50 100 PRO A N 1
ATOM 787 C CA . PRO A 1 100 ? -12.273 -4.983 -4.938 1.00 89.50 100 PRO A CA 1
ATOM 788 C C . PRO A 1 100 ? -12.910 -4.474 -3.642 1.00 89.50 100 PRO A C 1
ATOM 790 O O . PRO A 1 100 ? -12.723 -3.319 -3.257 1.00 89.50 100 PRO A O 1
ATOM 793 N N . GLN A 1 101 ? -13.639 -5.344 -2.952 1.00 90.06 101 GLN A N 1
ATOM 794 C CA . GLN A 1 101 ? -14.282 -5.029 -1.670 1.00 90.06 101 GLN A CA 1
ATOM 795 C C . GLN A 1 101 ? -13.632 -5.749 -0.483 1.00 90.06 101 GLN A C 1
ATOM 797 O O . GLN A 1 101 ? -13.978 -5.493 0.671 1.00 90.06 101 GLN A O 1
ATOM 802 N N . SER A 1 102 ? -12.682 -6.646 -0.749 1.00 92.12 102 SER A N 1
ATOM 803 C CA . SER A 1 102 ? -12.012 -7.459 0.264 1.00 92.12 102 SER A CA 1
ATOM 804 C C . SER A 1 102 ? -10.582 -7.809 -0.141 1.00 92.12 102 SER A C 1
ATOM 806 O O . SER A 1 102 ? -10.223 -7.785 -1.321 1.00 92.12 102 SER A O 1
ATOM 808 N N . ALA A 1 103 ? -9.767 -8.220 0.833 1.00 89.88 103 ALA A N 1
ATOM 809 C CA . ALA A 1 103 ? -8.427 -8.732 0.569 1.00 89.88 103 ALA A CA 1
ATOM 810 C C . ALA A 1 103 ? -8.445 -9.959 -0.360 1.00 89.88 103 ALA A C 1
ATOM 812 O O . ALA A 1 103 ? -7.566 -10.091 -1.211 1.00 89.88 103 ALA A O 1
ATOM 813 N N . ALA A 1 104 ? -9.456 -10.827 -0.235 1.00 88.81 104 ALA A N 1
ATOM 814 C CA . ALA A 1 104 ? -9.615 -12.013 -1.075 1.00 88.81 104 ALA A CA 1
ATOM 815 C C . ALA A 1 104 ? -9.832 -11.651 -2.554 1.00 88.81 104 ALA A C 1
ATOM 817 O O . ALA A 1 104 ? -9.248 -12.283 -3.432 1.00 88.81 104 ALA A O 1
ATOM 818 N N . GLU A 1 105 ? -10.605 -10.600 -2.834 1.00 90.81 105 GLU A N 1
ATOM 819 C CA . GLU A 1 105 ? -10.805 -10.081 -4.193 1.00 90.81 105 GLU A CA 1
ATOM 820 C C . GLU A 1 105 ? -9.566 -9.368 -4.746 1.00 90.81 105 GLU A C 1
ATOM 822 O O . GLU A 1 105 ? -9.358 -9.344 -5.958 1.00 90.81 105 GLU A O 1
ATOM 827 N N . CYS A 1 106 ? -8.702 -8.829 -3.880 1.00 90.38 106 CYS A N 1
ATOM 828 C CA . CYS A 1 106 ? -7.411 -8.295 -4.303 1.00 90.38 106 CYS A CA 1
ATOM 829 C C . CYS A 1 106 ? -6.419 -9.396 -4.708 1.00 90.38 106 CYS A C 1
ATOM 831 O O . CYS A 1 106 ? -5.532 -9.120 -5.512 1.00 90.38 106 CYS A O 1
ATOM 833 N N . LEU A 1 107 ? -6.533 -10.624 -4.183 1.00 87.25 107 LEU A N 1
ATOM 834 C CA . LEU A 1 107 ? -5.534 -11.686 -4.387 1.00 87.25 107 LEU A CA 1
ATOM 835 C C . LEU A 1 107 ? -5.216 -11.994 -5.862 1.00 87.25 107 LEU A C 1
ATOM 837 O O . LEU A 1 107 ? -4.027 -12.068 -6.175 1.00 87.25 107 LEU A O 1
ATOM 841 N N . PRO A 1 108 ? -6.194 -12.141 -6.782 1.00 86.56 108 PRO A N 1
ATOM 842 C CA . PRO A 1 108 ? -5.906 -12.432 -8.188 1.00 86.56 108 PRO A CA 1
ATOM 843 C C . PRO A 1 108 ? -5.136 -11.310 -8.893 1.00 86.56 108 PRO A C 1
ATOM 845 O O . PRO A 1 108 ? -4.352 -11.570 -9.801 1.00 86.56 108 PRO A O 1
ATOM 848 N N . ALA A 1 109 ? -5.351 -10.059 -8.478 1.00 86.50 109 ALA A N 1
ATOM 849 C CA . ALA A 1 109 ? -4.614 -8.912 -8.994 1.00 86.50 109 ALA A CA 1
ATOM 850 C C . ALA A 1 109 ? -3.282 -8.712 -8.258 1.00 86.50 109 ALA A C 1
ATOM 852 O O . ALA A 1 109 ? -2.328 -8.224 -8.851 1.00 86.50 109 ALA A O 1
ATOM 853 N N . LEU A 1 110 ? -3.178 -9.082 -6.983 1.00 86.44 110 LEU A N 1
ATOM 854 C CA . LEU A 1 110 ? -1.961 -8.937 -6.186 1.00 86.44 110 LEU A CA 1
ATOM 855 C C . LEU A 1 110 ? -0.910 -9.990 -6.543 1.00 86.44 110 LEU A C 1
ATOM 857 O O . LEU A 1 110 ? 0.280 -9.683 -6.555 1.00 86.44 110 LEU A O 1
ATOM 861 N N . ARG A 1 111 ? -1.350 -11.219 -6.822 1.00 83.62 111 ARG A N 1
ATOM 862 C CA . ARG A 1 111 ? -0.487 -12.372 -7.065 1.00 83.62 111 ARG A CA 1
ATOM 863 C C . ARG A 1 111 ? -0.466 -12.750 -8.526 1.00 83.62 111 ARG A C 1
ATOM 865 O O . ARG A 1 111 ? -1.494 -12.804 -9.194 1.00 83.62 111 ARG A O 1
ATOM 872 N N . THR A 1 112 ? 0.717 -13.103 -8.996 1.00 77.19 112 THR A N 1
ATOM 873 C CA . THR A 1 112 ? 0.907 -13.651 -10.330 1.00 77.19 112 THR A CA 1
ATOM 874 C C . THR A 1 112 ? 1.801 -14.887 -10.282 1.00 77.19 112 THR A C 1
ATOM 876 O O . THR A 1 112 ? 2.641 -15.021 -9.389 1.00 77.19 112 THR A O 1
ATOM 879 N N . PRO A 1 113 ? 1.709 -15.784 -11.278 1.00 68.25 113 PRO A N 1
ATOM 880 C CA . PRO A 1 113 ? 2.648 -16.897 -11.411 1.00 68.25 113 PRO A CA 1
ATOM 881 C C . PRO A 1 113 ? 4.131 -16.483 -11.459 1.00 68.25 113 PRO A C 1
ATOM 883 O O . PRO A 1 113 ? 4.999 -17.327 -11.262 1.00 68.25 113 PRO A O 1
ATOM 886 N N . VAL A 1 114 ? 4.441 -15.203 -11.715 1.00 70.25 114 VAL A N 1
ATOM 887 C CA . VAL A 1 114 ? 5.813 -14.688 -11.843 1.00 70.25 114 VAL A CA 1
ATOM 888 C C . VAL A 1 114 ? 6.306 -13.907 -10.622 1.00 70.25 114 VAL A C 1
ATOM 890 O O . VAL A 1 114 ? 7.380 -13.316 -10.685 1.00 70.25 114 VAL A O 1
ATOM 893 N N . ASP A 1 115 ? 5.601 -13.929 -9.487 1.00 72.62 115 ASP A N 1
ATOM 894 C CA . ASP A 1 115 ? 6.030 -13.197 -8.279 1.00 72.62 115 ASP A CA 1
ATOM 895 C C . ASP A 1 115 ? 7.435 -13.618 -7.799 1.00 72.62 115 ASP A C 1
ATOM 897 O O . ASP A 1 115 ? 8.189 -12.821 -7.238 1.00 72.62 115 ASP A O 1
ATOM 901 N N . GLY A 1 116 ? 7.841 -14.861 -8.086 1.00 63.84 116 GLY A N 1
ATOM 902 C CA . GLY A 1 116 ? 9.189 -15.360 -7.803 1.00 63.84 116 GLY A CA 1
ATOM 903 C C . GLY A 1 116 ? 10.313 -14.597 -8.517 1.00 63.84 116 GLY A C 1
ATOM 904 O O . GLY A 1 116 ? 11.435 -14.593 -8.023 1.00 63.84 116 GLY A O 1
ATOM 905 N N . VAL A 1 117 ? 10.024 -13.905 -9.624 1.00 69.25 117 VAL A N 1
ATOM 906 C CA . VAL A 1 117 ? 11.008 -13.100 -10.374 1.00 69.25 117 VAL A CA 1
ATOM 907 C C . VAL A 1 117 ? 11.498 -11.898 -9.560 1.00 69.25 117 VAL A C 1
ATOM 909 O O . VAL A 1 117 ? 12.636 -11.456 -9.712 1.00 69.25 117 VAL A O 1
ATOM 912 N N . VAL A 1 118 ? 10.642 -11.373 -8.684 1.00 67.12 118 VAL A N 1
ATOM 913 C CA . VAL A 1 118 ? 10.943 -10.216 -7.835 1.00 67.12 118 VAL A CA 1
ATOM 914 C C . VAL A 1 118 ? 11.550 -10.655 -6.504 1.00 67.12 118 VAL A C 1
ATOM 916 O O . VAL A 1 118 ? 12.518 -10.057 -6.045 1.00 67.12 118 VAL A O 1
ATOM 919 N N . PHE A 1 119 ? 11.005 -11.713 -5.901 1.00 61.62 119 PHE A N 1
ATOM 920 C CA . PHE A 1 119 ? 11.296 -12.090 -4.514 1.00 61.62 119 PHE A CA 1
ATOM 921 C C . PHE A 1 119 ? 12.307 -13.239 -4.347 1.00 61.62 119 PHE A C 1
ATOM 923 O O . PHE A 1 119 ? 12.629 -13.599 -3.220 1.00 61.62 119 PHE A O 1
ATOM 930 N N . ASN A 1 120 ? 12.809 -13.858 -5.426 1.00 57.31 120 ASN A N 1
ATOM 931 C CA . ASN A 1 120 ? 13.652 -15.058 -5.326 1.00 57.31 120 ASN A CA 1
ATOM 932 C C . ASN A 1 120 ? 15.018 -14.898 -6.024 1.00 57.31 120 ASN A C 1
ATOM 934 O O . ASN A 1 120 ? 15.331 -15.561 -7.010 1.00 57.31 120 ASN A O 1
ATOM 938 N N . HIS A 1 121 ? 15.871 -14.022 -5.479 1.00 51.88 121 HIS A N 1
ATOM 939 C CA . HIS A 1 121 ? 17.199 -13.712 -6.035 1.00 51.88 121 HIS A CA 1
ATOM 940 C C . HIS A 1 121 ? 18.191 -14.893 -5.982 1.00 51.88 121 HIS A C 1
ATOM 942 O O . HIS A 1 121 ? 19.070 -15.033 -6.836 1.00 51.88 121 HIS A O 1
ATOM 948 N N . LYS A 1 122 ? 18.080 -15.760 -4.966 1.00 48.19 122 LYS A N 1
ATOM 949 C CA . LYS A 1 122 ? 19.097 -16.786 -4.664 1.00 48.19 122 LYS A CA 1
ATOM 950 C C . LYS A 1 122 ? 19.022 -18.026 -5.559 1.00 48.19 122 LYS A C 1
ATOM 952 O O . LYS A 1 122 ? 20.052 -18.656 -5.789 1.00 48.19 122 LYS A O 1
ATOM 957 N N . GLY A 1 123 ? 17.842 -18.352 -6.092 1.00 46.81 123 GLY A N 1
ATOM 958 C CA . GLY A 1 123 ? 17.676 -19.457 -7.042 1.00 46.81 123 GLY A CA 1
ATOM 959 C C . GLY A 1 123 ? 18.388 -19.187 -8.370 1.00 46.81 123 GLY A C 1
ATOM 960 O O . GLY A 1 123 ? 19.134 -20.033 -8.856 1.00 46.81 123 GLY A O 1
ATOM 961 N N . GLU A 1 124 ? 18.242 -17.974 -8.913 1.00 45.47 124 GLU A N 1
ATOM 962 C CA . GLU A 1 124 ? 18.910 -17.576 -10.159 1.00 45.47 124 GLU A CA 1
ATOM 963 C C . GLU A 1 124 ? 20.424 -17.375 -9.981 1.00 45.47 124 GLU A C 1
ATOM 965 O O . GLU A 1 124 ? 21.197 -17.796 -10.842 1.00 45.47 124 GLU A O 1
ATOM 970 N N . GLU A 1 125 ? 20.894 -16.812 -8.859 1.00 41.94 125 GLU A N 1
ATOM 971 C CA . GLU A 1 125 ? 22.340 -16.691 -8.602 1.00 41.94 125 GLU A CA 1
ATOM 972 C C . GLU A 1 125 ? 23.047 -18.045 -8.446 1.00 41.94 125 GLU A C 1
ATOM 974 O O . GLU A 1 125 ? 24.201 -18.181 -8.862 1.00 41.94 125 GLU A O 1
ATOM 979 N N . ALA A 1 126 ? 22.385 -19.055 -7.874 1.00 41.81 126 ALA A N 1
ATOM 980 C CA . ALA A 1 126 ? 22.941 -20.404 -7.765 1.00 41.81 126 ALA A CA 1
ATOM 981 C C . ALA A 1 126 ? 23.092 -21.070 -9.144 1.00 41.81 126 ALA A C 1
ATOM 983 O O . ALA A 1 126 ? 24.116 -21.701 -9.416 1.00 41.81 126 ALA A O 1
ATOM 984 N N . VAL A 1 127 ? 22.124 -20.860 -10.041 1.00 44.78 127 VAL A N 1
ATOM 985 C CA . VAL A 1 127 ? 22.190 -21.312 -11.441 1.00 44.78 127 VAL A CA 1
ATOM 986 C C . VAL A 1 127 ? 23.301 -20.576 -12.204 1.00 44.78 127 VAL A C 1
ATOM 988 O O . VAL A 1 127 ? 24.074 -21.206 -12.926 1.00 44.78 127 VAL A O 1
ATOM 991 N N . LEU A 1 128 ? 23.466 -19.267 -11.978 1.00 41.22 128 LEU A N 1
ATOM 992 C CA . LEU A 1 128 ? 24.520 -18.452 -12.598 1.00 41.22 128 LEU A CA 1
ATOM 993 C C . LEU A 1 128 ? 25.931 -18.787 -12.083 1.00 41.22 128 LEU A C 1
ATOM 995 O O . LEU A 1 128 ? 26.893 -18.749 -12.850 1.00 41.22 128 LEU A O 1
ATOM 999 N N . ARG A 1 129 ? 26.086 -19.152 -10.803 1.00 40.47 129 ARG A N 1
ATOM 1000 C CA . ARG A 1 129 ? 27.378 -19.594 -10.241 1.00 40.47 129 ARG A CA 1
ATOM 1001 C C . ARG A 1 129 ? 27.735 -21.040 -10.602 1.00 40.47 129 ARG A C 1
ATOM 1003 O O . ARG A 1 129 ? 28.915 -21.381 -10.558 1.00 40.47 129 ARG A O 1
ATOM 1010 N N . GLY A 1 130 ? 26.757 -21.866 -10.982 1.00 36.91 130 GLY A N 1
ATOM 1011 C CA . GLY A 1 130 ? 26.961 -23.248 -11.434 1.00 36.91 130 GLY A CA 1
ATOM 1012 C C . GLY A 1 130 ? 27.494 -23.385 -12.867 1.00 36.91 130 GLY A C 1
ATOM 1013 O O . GLY A 1 130 ? 28.034 -24.431 -13.221 1.00 36.91 130 GLY A O 1
ATOM 1014 N N . GLN A 1 131 ? 27.413 -22.336 -13.691 1.00 39.91 131 GLN A N 1
ATOM 1015 C CA . GLN A 1 131 ? 27.929 -22.332 -15.064 1.00 39.91 131 GLN A CA 1
ATOM 1016 C C . GLN A 1 131 ? 29.369 -21.798 -15.144 1.00 39.91 131 GLN A C 1
ATOM 1018 O O . GLN A 1 131 ? 29.634 -20.741 -15.713 1.00 39.91 131 GLN A O 1
ATOM 1023 N N . ARG A 1 132 ? 30.342 -22.543 -14.608 1.00 36.03 132 ARG A N 1
ATOM 1024 C CA . ARG A 1 132 ? 31.755 -22.398 -15.007 1.00 36.03 132 ARG A CA 1
ATOM 1025 C C . ARG A 1 132 ? 32.460 -23.746 -15.071 1.00 36.03 132 ARG A C 1
ATOM 1027 O O . ARG A 1 132 ? 33.043 -24.193 -14.092 1.00 36.03 132 ARG A O 1
ATOM 1034 N N . SER A 1 133 ? 32.433 -24.339 -16.263 1.00 35.03 133 SER A N 1
ATOM 1035 C CA . SER A 1 133 ? 33.583 -24.969 -16.929 1.00 35.03 133 SER A CA 1
ATOM 1036 C C . SER A 1 133 ? 33.074 -25.748 -18.143 1.00 35.03 133 SER A C 1
ATOM 1038 O O . SER A 1 133 ? 32.716 -26.910 -17.987 1.00 35.03 133 SER A O 1
ATOM 1040 N N . MET A 1 134 ? 33.065 -25.147 -19.337 1.00 30.52 134 MET A N 1
ATOM 1041 C CA . MET A 1 134 ? 33.218 -25.912 -20.581 1.00 30.52 134 MET A CA 1
ATOM 1042 C C . MET A 1 134 ? 33.898 -25.086 -21.677 1.00 30.52 134 MET A C 1
ATOM 1044 O O . MET A 1 134 ? 33.724 -23.872 -21.770 1.00 30.52 134 MET A O 1
ATOM 1048 N N . ASP A 1 135 ? 34.732 -25.811 -22.420 1.00 26.73 135 ASP A N 1
ATOM 1049 C CA . ASP A 1 135 ? 35.739 -25.407 -23.400 1.00 26.73 135 ASP A CA 1
ATOM 1050 C C . ASP A 1 135 ? 35.233 -24.501 -24.542 1.00 26.73 135 ASP A C 1
ATOM 1052 O O . ASP A 1 135 ? 34.109 -24.670 -25.021 1.00 26.73 135 ASP A O 1
ATOM 1056 N N . PRO A 1 136 ? 36.081 -23.598 -25.074 1.00 30.08 136 PRO A N 1
ATOM 1057 C CA . PRO A 1 136 ? 35.714 -22.620 -26.095 1.00 30.08 136 PRO A CA 1
ATOM 1058 C C . PRO A 1 136 ? 35.805 -23.171 -27.533 1.00 30.08 136 PRO A C 1
ATOM 1060 O O . PRO A 1 136 ? 36.319 -22.496 -28.424 1.00 30.08 136 PRO A O 1
ATOM 1063 N N . THR A 1 137 ? 35.306 -24.382 -27.796 1.00 29.02 137 THR A N 1
ATOM 1064 C CA . THR A 1 137 ? 35.251 -24.936 -29.164 1.00 29.02 137 THR A CA 1
ATOM 1065 C C . THR A 1 137 ? 34.025 -25.817 -29.395 1.00 29.02 137 THR A C 1
ATOM 1067 O O . THR A 1 137 ? 34.113 -27.039 -29.345 1.00 29.02 137 THR A O 1
ATOM 1070 N N . SER A 1 138 ? 32.875 -25.214 -29.691 1.00 27.94 138 SER A N 1
ATOM 1071 C CA . SER A 1 138 ? 31.919 -25.750 -30.677 1.00 27.94 138 SER A CA 1
ATOM 1072 C C . SER A 1 138 ? 30.799 -24.738 -30.909 1.00 27.94 138 SER A C 1
ATOM 1074 O O . SER A 1 138 ? 29.951 -24.484 -30.062 1.00 27.94 138 SER A O 1
ATOM 1076 N N . PHE A 1 139 ? 30.841 -24.111 -32.078 1.00 35.69 139 PHE A N 1
ATOM 1077 C CA . PHE A 1 139 ? 29.739 -23.331 -32.618 1.00 35.69 139 PHE A CA 1
ATOM 1078 C C . PHE A 1 139 ? 28.866 -24.270 -33.460 1.00 35.69 139 PHE A C 1
ATOM 1080 O O . PHE A 1 139 ? 29.408 -25.015 -34.277 1.00 35.69 139 PHE A O 1
ATOM 1087 N N . THR A 1 140 ? 27.544 -24.076 -33.372 1.00 28.59 140 THR A N 1
ATOM 1088 C CA . THR A 1 140 ? 26.479 -24.495 -34.320 1.00 28.59 140 THR A CA 1
ATOM 1089 C C . THR A 1 140 ? 25.831 -25.870 -34.086 1.00 28.59 140 THR A C 1
ATOM 1091 O O . THR A 1 140 ? 26.437 -26.888 -34.385 1.00 28.59 140 THR A O 1
ATOM 1094 N N . GLU A 1 141 ? 24.570 -25.893 -33.619 1.00 26.16 141 GLU A N 1
ATOM 1095 C CA . GLU A 1 141 ? 23.374 -26.244 -34.427 1.00 26.16 141 GLU A CA 1
ATOM 1096 C C . GLU A 1 141 ? 22.046 -26.173 -33.615 1.00 26.16 141 GLU A C 1
ATOM 1098 O O . GLU A 1 141 ? 21.883 -26.814 -32.585 1.00 26.16 141 GLU A O 1
ATOM 1103 N N . TYR A 1 142 ? 21.137 -25.330 -34.125 1.00 30.75 142 TYR A N 1
ATOM 1104 C CA . TYR A 1 142 ? 19.658 -25.250 -34.091 1.00 30.75 142 TYR A CA 1
ATOM 1105 C C . TYR A 1 142 ? 18.767 -25.683 -32.892 1.00 30.75 142 TYR A C 1
ATOM 1107 O O . TYR A 1 142 ? 18.580 -26.853 -32.590 1.00 30.75 142 TYR A O 1
ATOM 1115 N N . ILE A 1 143 ? 18.089 -24.653 -32.354 1.00 47.19 143 ILE A N 1
ATOM 1116 C CA . ILE A 1 143 ? 16.677 -24.482 -31.922 1.00 47.19 143 ILE A CA 1
ATOM 1117 C C . ILE A 1 143 ? 15.767 -25.732 -31.881 1.00 47.19 143 ILE A C 1
ATOM 1119 O O . ILE A 1 143 ? 15.372 -26.241 -32.928 1.00 47.19 143 ILE A O 1
ATOM 1123 N N . VAL A 1 144 ? 15.262 -26.052 -30.679 1.00 31.33 144 VAL A N 1
ATOM 1124 C CA . VAL A 1 144 ? 13.882 -26.526 -30.438 1.00 31.33 144 VAL A CA 1
ATOM 1125 C C . VAL A 1 144 ? 13.321 -25.816 -29.198 1.00 31.33 144 VAL A C 1
ATOM 1127 O O . VAL A 1 144 ? 13.986 -25.680 -28.172 1.00 31.33 144 VAL A O 1
ATOM 1130 N N . GLU A 1 145 ? 12.090 -25.334 -29.343 1.00 37.19 145 GLU A N 1
ATOM 1131 C CA . GLU A 1 145 ? 11.203 -24.780 -28.323 1.00 37.19 145 GLU A CA 1
ATOM 1132 C C . GLU A 1 145 ? 10.968 -25.750 -27.148 1.00 37.19 145 GLU A C 1
ATOM 1134 O O . GLU A 1 145 ? 10.060 -26.570 -27.194 1.00 37.19 145 GLU A O 1
ATOM 1139 N N . GLU A 1 146 ? 11.725 -25.629 -26.056 1.00 29.31 146 GLU A N 1
ATOM 1140 C CA . GLU A 1 146 ? 11.359 -26.225 -24.749 1.00 29.31 146 GLU A CA 1
ATOM 1141 C C . GLU A 1 146 ? 11.676 -25.294 -23.556 1.00 29.31 146 GLU A C 1
ATOM 1143 O O . GLU A 1 146 ? 11.700 -25.711 -22.403 1.00 29.31 146 GLU A O 1
ATOM 1148 N N . ALA A 1 147 ? 11.903 -23.998 -23.802 1.00 34.53 147 ALA A N 1
ATOM 1149 C CA . ALA A 1 147 ? 12.365 -23.042 -22.786 1.00 34.53 147 ALA A CA 1
ATOM 1150 C C . ALA A 1 147 ? 11.253 -22.185 -22.150 1.00 34.53 147 ALA A C 1
ATOM 1152 O O . ALA A 1 147 ? 11.529 -21.104 -21.627 1.00 34.53 147 ALA A O 1
ATOM 1153 N N . ILE A 1 148 ? 10.000 -22.648 -22.162 1.00 31.47 148 ILE A N 1
ATOM 1154 C CA . ILE A 1 148 ? 9.072 -22.223 -21.111 1.00 31.47 148 ILE A CA 1
ATOM 1155 C C . ILE A 1 148 ? 9.364 -23.168 -19.950 1.00 31.47 148 ILE A C 1
ATOM 1157 O O . ILE A 1 148 ? 8.989 -24.338 -20.055 1.00 31.47 148 ILE A O 1
ATOM 1161 N N . PRO A 1 149 ? 10.024 -22.731 -18.861 1.00 35.06 149 PRO A N 1
ATOM 1162 C CA . PRO A 1 149 ? 9.965 -23.507 -17.639 1.00 35.06 149 PRO A CA 1
ATOM 1163 C C . PRO A 1 149 ? 8.481 -23.640 -17.307 1.00 35.06 149 PRO A C 1
ATOM 1165 O O . PRO A 1 149 ? 7.813 -22.664 -16.956 1.00 35.06 149 PRO A O 1
ATOM 1168 N N . ARG A 1 150 ? 7.938 -24.844 -17.501 1.00 29.70 150 ARG A N 1
ATOM 1169 C CA . ARG A 1 150 ? 6.689 -25.216 -16.860 1.00 29.70 150 ARG A CA 1
ATOM 1170 C C . ARG A 1 150 ? 7.027 -25.163 -15.385 1.00 29.70 150 ARG A C 1
ATOM 1172 O O . ARG A 1 150 ? 7.715 -26.039 -14.875 1.00 29.70 150 ARG A O 1
ATOM 1179 N N . PHE A 1 151 ? 6.641 -24.071 -14.735 1.00 33.69 151 PHE A N 1
ATOM 1180 C CA . PHE A 1 151 ? 6.497 -24.102 -13.298 1.00 33.69 151 PHE A CA 1
ATOM 1181 C C . PHE A 1 151 ? 5.543 -25.259 -13.040 1.00 33.69 151 PHE A C 1
ATOM 1183 O O . PHE A 1 151 ? 4.407 -25.230 -13.521 1.00 33.69 151 PHE A O 1
ATOM 1190 N N . ASP A 1 152 ? 6.040 -26.302 -12.380 1.00 29.94 152 ASP A N 1
ATOM 1191 C CA . ASP A 1 152 ? 5.193 -27.305 -11.762 1.00 29.94 152 ASP A CA 1
ATOM 1192 C C . ASP A 1 152 ? 4.318 -26.544 -10.768 1.00 29.94 152 ASP A C 1
ATOM 1194 O O . ASP A 1 152 ? 4.695 -26.268 -9.631 1.00 29.94 152 ASP A O 1
ATOM 1198 N N . ILE A 1 153 ? 3.156 -26.107 -11.248 1.00 43.88 153 ILE A N 1
ATOM 1199 C CA . ILE A 1 153 ? 2.059 -25.682 -10.403 1.00 43.88 153 ILE A CA 1
ATOM 1200 C C . ILE A 1 153 ? 1.507 -26.988 -9.838 1.00 43.88 153 ILE A C 1
ATOM 1202 O O . ILE A 1 153 ? 0.487 -27.505 -10.287 1.00 43.88 153 ILE A O 1
ATOM 1206 N N . GLU A 1 154 ? 2.198 -27.534 -8.840 1.00 31.31 154 GLU A N 1
ATOM 1207 C CA . GLU A 1 154 ? 1.504 -28.269 -7.797 1.00 31.31 154 GLU A CA 1
ATOM 1208 C C . GLU A 1 154 ? 0.712 -27.234 -6.997 1.00 31.31 154 GLU A C 1
ATOM 1210 O O . GLU A 1 154 ? 1.142 -26.659 -5.999 1.00 31.31 154 GLU A O 1
ATOM 1215 N N . SER A 1 155 ? -0.478 -26.953 -7.521 1.00 44.28 155 SER A N 1
ATOM 1216 C CA . SER A 1 155 ? -1.584 -26.333 -6.816 1.00 44.28 155 SER A CA 1
ATOM 1217 C C . SER A 1 155 ? -2.020 -27.257 -5.675 1.00 44.28 155 SER A C 1
ATOM 1219 O O . SER A 1 155 ? -2.926 -28.068 -5.857 1.00 44.28 155 SER A O 1
ATOM 1221 N N . ASN A 1 156 ? -1.319 -27.195 -4.545 1.00 38.75 156 ASN A N 1
ATOM 1222 C CA . ASN A 1 156 ? -1.833 -27.407 -3.188 1.00 38.75 156 ASN A CA 1
ATOM 1223 C C . ASN A 1 156 ? -0.662 -27.505 -2.207 1.00 38.75 156 ASN A C 1
ATOM 1225 O O . ASN A 1 156 ? -0.140 -28.584 -1.935 1.00 38.75 156 ASN A O 1
ATOM 1229 N N . CYS A 1 157 ? -0.319 -26.385 -1.589 1.00 35.59 157 CYS A N 1
ATOM 1230 C CA . CYS A 1 157 ? 0.107 -26.410 -0.203 1.00 35.59 157 CYS A CA 1
ATOM 1231 C C . CYS A 1 157 ? -0.514 -25.194 0.478 1.00 35.59 157 CYS A C 1
ATOM 1233 O O . CYS A 1 157 ? -0.459 -24.086 -0.056 1.00 35.59 157 CYS A O 1
ATOM 1235 N N . ASP A 1 158 ? -1.145 -25.419 1.627 1.00 43.50 158 ASP A N 1
ATOM 1236 C CA . ASP A 1 158 ? -1.419 -24.401 2.640 1.00 43.50 158 ASP A CA 1
ATOM 1237 C C . ASP A 1 158 ? -0.080 -23.782 3.074 1.00 43.50 158 ASP A C 1
ATOM 1239 O O . ASP A 1 158 ? 0.455 -24.077 4.139 1.00 43.50 158 ASP A O 1
ATOM 1243 N N . SER A 1 159 ? 0.551 -22.991 2.205 1.00 56.03 159 SER A N 1
ATOM 1244 C CA . SER A 1 159 ? 1.666 -22.156 2.609 1.00 56.03 159 SER A CA 1
ATOM 1245 C C . SER A 1 159 ? 1.065 -21.045 3.453 1.00 56.03 159 SER A C 1
ATOM 1247 O O . SER A 1 159 ? 0.242 -20.288 2.930 1.00 56.03 159 SER A O 1
ATOM 1249 N N . ASP A 1 160 ? 1.467 -20.957 4.717 1.00 71.31 160 ASP A N 1
ATOM 1250 C CA . ASP A 1 160 ? 1.122 -19.864 5.623 1.00 71.31 160 ASP A CA 1
ATOM 1251 C C . ASP A 1 160 ? 1.252 -18.517 4.9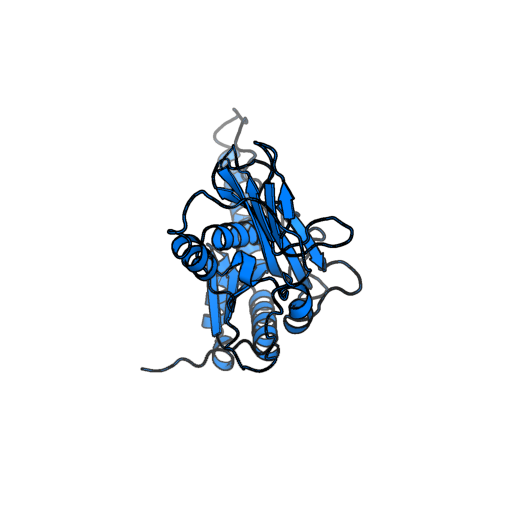01 1.00 71.31 160 ASP A C 1
ATOM 1253 O O . ASP A 1 160 ? 2.356 -18.031 4.637 1.00 71.31 160 ASP A O 1
ATOM 1257 N N . LYS A 1 161 ? 0.116 -17.937 4.492 1.00 83.00 161 LYS A N 1
ATOM 1258 C CA . LYS A 1 161 ? 0.119 -16.648 3.803 1.00 83.00 161 LYS A CA 1
ATOM 1259 C C . LYS A 1 161 ? 0.476 -15.598 4.843 1.00 83.00 161 LYS A C 1
ATOM 1261 O O . LYS A 1 161 ? -0.236 -15.425 5.835 1.00 83.00 161 LYS A O 1
ATOM 1266 N N . GLU A 1 162 ? 1.556 -14.871 4.592 1.00 89.69 162 GLU A N 1
ATOM 1267 C CA . GLU A 1 162 ? 2.039 -13.830 5.492 1.00 89.69 162 GLU A CA 1
ATOM 1268 C C . GLU A 1 162 ? 1.702 -12.453 4.912 1.00 89.69 162 GLU A C 1
ATOM 1270 O O . GLU A 1 162 ? 2.122 -12.122 3.805 1.00 89.69 162 GLU A O 1
ATOM 1275 N N . ALA A 1 163 ? 0.946 -11.634 5.640 1.00 92.38 163 ALA A N 1
ATOM 1276 C CA . ALA A 1 163 ? 0.647 -10.259 5.254 1.00 92.38 163 ALA A CA 1
ATOM 1277 C C . ALA A 1 163 ? 1.642 -9.286 5.903 1.00 92.38 163 ALA A C 1
ATOM 1279 O O . ALA A 1 163 ? 1.936 -9.377 7.097 1.00 92.38 163 ALA A O 1
ATOM 1280 N N . LEU A 1 164 ? 2.130 -8.312 5.133 1.00 94.44 164 LEU A N 1
ATOM 1281 C CA . LEU A 1 164 ? 2.914 -7.182 5.632 1.00 94.44 164 LEU A CA 1
ATOM 1282 C C . LEU A 1 164 ? 2.125 -5.890 5.442 1.00 94.44 164 LEU A C 1
ATOM 1284 O O . LEU A 1 164 ? 1.946 -5.441 4.315 1.00 94.44 164 LEU A O 1
ATOM 1288 N N . ILE A 1 165 ? 1.693 -5.267 6.532 1.00 96.00 165 ILE A N 1
ATOM 1289 C CA . ILE A 1 165 ? 0.841 -4.077 6.519 1.00 96.00 165 ILE A CA 1
ATOM 1290 C C . ILE A 1 165 ? 1.668 -2.839 6.861 1.00 96.00 165 ILE A C 1
ATOM 1292 O O . ILE A 1 165 ? 2.256 -2.755 7.938 1.00 96.00 165 ILE A O 1
ATOM 1296 N N . LEU A 1 166 ? 1.659 -1.829 5.993 1.00 97.06 166 LEU A N 1
ATOM 1297 C CA . LEU A 1 166 ? 2.188 -0.500 6.296 1.00 97.06 166 LEU A CA 1
ATOM 1298 C C . LEU A 1 166 ? 1.072 0.443 6.763 1.00 97.06 166 LEU A C 1
ATOM 1300 O O . LEU A 1 166 ? 0.125 0.710 6.021 1.00 97.06 166 LEU A O 1
ATOM 1304 N N . LEU A 1 167 ? 1.253 1.032 7.948 1.00 96.44 167 LEU A N 1
ATOM 1305 C CA . LEU A 1 167 ? 0.458 2.149 8.462 1.00 96.44 167 LEU A CA 1
ATOM 1306 C C . LEU A 1 167 ? 1.234 3.462 8.252 1.00 96.44 167 LEU A C 1
ATOM 1308 O O . LEU A 1 167 ? 2.186 3.742 8.995 1.00 96.44 167 LEU A O 1
ATOM 1312 N N . PRO A 1 168 ? 0.875 4.285 7.247 1.00 94.94 168 PRO A N 1
ATOM 1313 C CA . PRO A 1 168 ? 1.606 5.500 6.923 1.00 94.94 168 PRO A CA 1
ATOM 1314 C C . PRO A 1 168 ? 1.420 6.583 7.991 1.00 94.94 168 PRO A C 1
ATOM 1316 O O . PRO A 1 168 ? 0.482 6.562 8.782 1.00 94.94 168 PRO A O 1
ATOM 1319 N N . GLY A 1 169 ? 2.329 7.557 8.006 1.00 91.56 169 GLY A N 1
ATOM 1320 C CA . GLY A 1 169 ? 2.266 8.685 8.937 1.00 91.56 169 GLY A CA 1
ATOM 1321 C C . GLY A 1 169 ? 1.359 9.826 8.472 1.00 91.56 169 GLY A C 1
ATOM 1322 O O . GLY A 1 169 ? 0.688 9.750 7.446 1.00 91.56 169 GLY A O 1
ATOM 1323 N N . TYR A 1 170 ? 1.414 10.923 9.226 1.00 88.44 170 TYR A N 1
ATOM 1324 C CA . TYR A 1 170 ? 0.758 12.187 8.893 1.00 88.44 170 TYR A CA 1
ATOM 1325 C C . TYR A 1 170 ? 1.205 12.735 7.524 1.00 88.44 170 TYR A C 1
ATOM 1327 O O . TYR A 1 170 ? 2.370 12.573 7.152 1.00 88.44 170 TYR A O 1
ATOM 1335 N N . ASN A 1 171 ? 0.305 13.420 6.806 1.00 88.88 171 ASN A N 1
ATOM 1336 C CA . ASN A 1 171 ? 0.577 14.033 5.498 1.00 88.88 171 ASN A CA 1
ATOM 1337 C C . ASN A 1 171 ? 1.138 13.046 4.456 1.00 88.88 171 ASN A C 1
ATOM 1339 O O . ASN A 1 171 ? 2.145 13.314 3.794 1.00 88.88 171 ASN A O 1
ATOM 1343 N N . CYS A 1 172 ? 0.509 11.876 4.335 1.00 90.38 172 CYS A N 1
ATOM 1344 C CA . CYS A 1 172 ? 0.917 10.849 3.383 1.00 90.38 172 CYS A CA 1
ATOM 1345 C C . CYS A 1 172 ? -0.265 10.475 2.482 1.00 90.38 172 CYS A C 1
ATOM 1347 O O . CYS A 1 172 ? -1.256 9.971 3.006 1.00 90.38 172 CYS A O 1
ATOM 1349 N N . PRO A 1 173 ? -0.194 10.682 1.155 1.00 92.19 173 PRO A N 1
ATOM 1350 C CA . PRO A 1 173 ? -1.209 10.170 0.238 1.00 92.19 173 PRO A CA 1
ATOM 1351 C C . PRO A 1 173 ? -1.067 8.647 0.096 1.00 92.19 173 PRO A C 1
ATOM 1353 O O . PRO A 1 173 ? -0.032 8.084 0.477 1.00 92.19 173 PRO A O 1
ATOM 1356 N N . VAL A 1 174 ? -2.081 7.984 -0.468 1.00 93.12 174 VAL A N 1
ATOM 1357 C CA . VAL A 1 174 ? -2.074 6.524 -0.691 1.00 93.12 174 VAL A CA 1
ATOM 1358 C C . VAL A 1 174 ? -0.884 6.137 -1.568 1.00 93.12 174 VAL A C 1
ATOM 1360 O O . VAL A 1 174 ? -0.056 5.325 -1.156 1.00 93.12 174 VAL A O 1
ATOM 1363 N N . ASP A 1 175 ? -0.711 6.824 -2.700 1.00 94.44 175 ASP A N 1
ATOM 1364 C CA . ASP A 1 175 ? 0.427 6.620 -3.603 1.00 94.44 175 ASP A CA 1
ATOM 1365 C C . ASP A 1 175 ? 1.768 6.818 -2.890 1.00 94.44 175 ASP A C 1
ATOM 1367 O O . ASP A 1 175 ? 2.716 6.068 -3.103 1.00 94.44 175 ASP A O 1
ATOM 1371 N N . GLY A 1 176 ? 1.866 7.813 -2.006 1.00 93.62 176 GLY A N 1
ATOM 1372 C CA . GLY A 1 176 ? 3.092 8.070 -1.252 1.00 93.62 176 GLY A CA 1
ATOM 1373 C C . GLY A 1 176 ? 3.459 6.920 -0.312 1.00 93.62 176 GLY A C 1
ATOM 1374 O O . GLY A 1 176 ? 4.640 6.612 -0.152 1.00 93.62 176 GLY A O 1
ATOM 1375 N N . ALA A 1 177 ? 2.463 6.270 0.292 1.00 94.56 177 ALA A N 1
ATOM 1376 C CA . ALA A 1 177 ? 2.664 5.113 1.157 1.00 94.56 177 ALA A CA 1
ATOM 1377 C C . ALA A 1 177 ? 3.044 3.865 0.347 1.00 94.56 177 ALA A C 1
ATOM 1379 O O . ALA A 1 177 ? 4.034 3.205 0.664 1.00 94.56 177 ALA A O 1
ATOM 1380 N N . VAL A 1 178 ? 2.317 3.608 -0.742 1.00 95.50 178 VAL A N 1
ATOM 1381 C CA . VAL A 1 178 ? 2.561 2.503 -1.678 1.00 95.50 178 VAL A CA 1
ATOM 1382 C C . VAL A 1 178 ? 3.971 2.585 -2.280 1.00 95.50 178 VAL A C 1
ATOM 1384 O O . VAL A 1 178 ? 4.710 1.605 -2.236 1.00 95.50 178 VAL A O 1
ATOM 1387 N N . LYS A 1 179 ? 4.418 3.772 -2.719 1.00 95.50 179 LYS A N 1
ATOM 1388 C CA . LYS A 1 179 ? 5.790 3.993 -3.223 1.00 95.50 179 LYS A CA 1
ATOM 1389 C C . LYS A 1 179 ? 6.870 3.662 -2.196 1.00 95.50 179 LYS A C 1
ATOM 1391 O O . LYS A 1 179 ? 7.888 3.071 -2.542 1.00 95.50 179 LYS A O 1
ATOM 1396 N N . ARG A 1 180 ? 6.672 4.062 -0.935 1.00 94.50 180 ARG A N 1
ATOM 1397 C CA . ARG A 1 180 ? 7.642 3.809 0.144 1.00 94.50 180 ARG A CA 1
ATOM 1398 C C . ARG A 1 180 ? 7.736 2.323 0.470 1.00 94.50 180 ARG A C 1
ATOM 1400 O O . ARG A 1 180 ? 8.845 1.825 0.634 1.00 94.50 180 ARG A O 1
ATOM 1407 N N . LEU A 1 181 ? 6.595 1.633 0.533 1.00 95.00 181 LEU A N 1
ATOM 1408 C CA . LEU A 1 181 ? 6.568 0.191 0.758 1.00 95.00 181 LEU A CA 1
ATOM 1409 C C . LEU A 1 181 ? 7.213 -0.562 -0.410 1.00 95.00 181 LEU A C 1
ATOM 1411 O O . LEU A 1 181 ? 8.063 -1.411 -0.178 1.00 95.00 181 LEU A O 1
ATOM 1415 N N . ALA A 1 182 ? 6.894 -0.198 -1.654 1.00 94.00 182 ALA A N 1
ATOM 1416 C CA . ALA A 1 182 ? 7.501 -0.806 -2.838 1.00 94.00 182 ALA A CA 1
ATOM 1417 C C . ALA A 1 182 ? 9.015 -0.644 -2.857 1.00 94.00 182 ALA A C 1
ATOM 1419 O O . ALA A 1 182 ? 9.728 -1.615 -3.066 1.00 94.00 182 ALA A O 1
ATOM 1420 N N . GLN A 1 183 ? 9.518 0.561 -2.577 1.00 93.44 183 GLN A N 1
ATOM 1421 C CA . GLN A 1 183 ? 10.957 0.797 -2.557 1.00 93.44 183 GLN A CA 1
ATOM 1422 C C . GLN A 1 183 ? 11.652 -0.002 -1.446 1.00 93.44 183 GLN A C 1
ATOM 1424 O O . GLN A 1 183 ? 12.757 -0.496 -1.660 1.00 93.44 183 GLN A O 1
ATOM 1429 N N . LEU A 1 184 ? 11.017 -0.147 -0.276 1.00 92.94 184 LEU A N 1
ATOM 1430 C CA . LEU A 1 184 ? 11.523 -0.995 0.805 1.00 92.94 184 LEU A CA 1
ATOM 1431 C C . LEU A 1 184 ? 11.616 -2.458 0.356 1.00 92.94 184 LEU A C 1
ATOM 1433 O O . LEU A 1 184 ? 12.647 -3.090 0.563 1.00 92.94 184 LEU A O 1
ATOM 1437 N N . LEU A 1 185 ? 10.561 -2.975 -0.277 1.00 90.69 185 LEU A N 1
ATOM 1438 C CA . LEU A 1 185 ? 10.508 -4.353 -0.768 1.00 90.69 185 LEU A CA 1
ATOM 1439 C C . LEU A 1 185 ? 11.488 -4.596 -1.917 1.00 90.69 185 LEU A C 1
ATOM 1441 O O . LEU A 1 185 ? 12.129 -5.635 -1.944 1.00 90.69 185 LEU A O 1
ATOM 1445 N N . ALA A 1 186 ? 11.647 -3.630 -2.822 1.00 89.31 186 ALA A N 1
ATOM 1446 C CA . ALA A 1 186 ? 12.545 -3.724 -3.971 1.00 89.31 186 ALA A CA 1
ATOM 1447 C C . ALA A 1 186 ? 14.028 -3.717 -3.573 1.00 89.31 186 ALA A C 1
ATOM 1449 O O . ALA A 1 186 ? 14.859 -4.279 -4.281 1.00 89.31 186 ALA A O 1
ATOM 1450 N N . LEU A 1 187 ? 14.366 -3.063 -2.456 1.00 89.06 187 LEU A N 1
ATOM 1451 C CA . LEU A 1 187 ? 15.722 -3.050 -1.897 1.00 89.06 187 LEU A CA 1
ATOM 1452 C C . LEU A 1 187 ? 15.968 -4.186 -0.893 1.00 89.06 187 LEU A C 1
ATOM 1454 O O . LEU A 1 187 ? 17.119 -4.431 -0.530 1.00 89.06 187 LEU A O 1
ATOM 1458 N N . GLY A 1 188 ? 14.911 -4.840 -0.410 1.00 83.31 188 GLY A N 1
ATOM 1459 C CA . GLY A 1 188 ? 14.992 -5.946 0.539 1.00 83.31 188 GLY A CA 1
ATOM 1460 C C . GLY A 1 188 ? 14.952 -7.317 -0.135 1.00 83.31 188 GLY A C 1
ATOM 1461 O O . GLY A 1 188 ? 14.488 -7.467 -1.258 1.00 83.31 188 GLY A O 1
ATOM 1462 N N . ASP A 1 189 ? 15.415 -8.340 0.582 1.00 77.06 189 ASP A N 1
ATOM 1463 C CA . ASP A 1 189 ? 15.332 -9.751 0.171 1.00 77.06 189 ASP A CA 1
ATOM 1464 C C . ASP A 1 189 ? 14.133 -10.401 0.884 1.00 77.06 189 ASP A C 1
ATOM 1466 O O . ASP A 1 189 ? 14.296 -11.168 1.835 1.00 77.06 189 ASP A O 1
ATOM 1470 N N . PHE A 1 190 ? 12.915 -9.987 0.512 1.00 83.44 190 PHE A N 1
ATOM 1471 C CA . PHE A 1 190 ? 11.678 -10.489 1.123 1.00 83.44 190 PHE A CA 1
ATOM 1472 C C . PHE A 1 190 ? 11.229 -11.803 0.473 1.00 83.44 190 PHE A C 1
ATOM 1474 O O . PHE A 1 190 ? 11.362 -11.958 -0.740 1.00 83.44 190 PHE A O 1
ATOM 1481 N N . PRO A 1 191 ? 10.662 -12.746 1.244 1.00 81.31 191 PRO A N 1
ATOM 1482 C CA . PRO A 1 191 ? 10.217 -14.020 0.701 1.00 81.31 191 PRO A CA 1
ATOM 1483 C C . PRO A 1 191 ? 8.987 -13.864 -0.199 1.00 81.31 191 PRO A C 1
ATOM 1485 O O . PRO A 1 191 ? 8.120 -13.024 0.031 1.00 81.31 191 PRO A O 1
ATOM 1488 N N . SER A 1 192 ? 8.857 -14.750 -1.187 1.00 76.81 192 SER A N 1
ATOM 1489 C CA . SER A 1 192 ? 7.768 -14.713 -2.169 1.00 76.81 192 SER A CA 1
ATOM 1490 C C . SER A 1 192 ? 6.385 -15.045 -1.605 1.00 76.81 192 SER A C 1
ATOM 1492 O O . SER A 1 192 ? 5.402 -14.823 -2.303 1.00 76.81 192 SER A O 1
ATOM 1494 N N . PHE A 1 193 ? 6.270 -15.579 -0.385 1.00 81.88 193 PHE A N 1
ATOM 1495 C CA . PHE A 1 193 ? 4.984 -15.833 0.282 1.00 81.88 193 PHE A CA 1
ATOM 1496 C C . PHE A 1 193 ? 4.453 -14.615 1.057 1.00 81.88 193 PHE A C 1
ATOM 1498 O O . PHE A 1 193 ? 3.302 -14.633 1.485 1.00 81.88 193 PHE A O 1
ATOM 1505 N N . LEU A 1 194 ? 5.257 -13.554 1.208 1.00 85.69 194 LEU A N 1
ATOM 1506 C CA . LEU A 1 194 ? 4.869 -12.329 1.905 1.00 85.69 194 LEU A CA 1
ATOM 1507 C C . LEU A 1 194 ? 4.090 -11.396 0.974 1.00 85.69 194 LEU A C 1
ATOM 1509 O O . LEU A 1 194 ? 4.521 -11.097 -0.140 1.00 85.69 194 LEU A O 1
ATOM 1513 N N . HIS A 1 195 ? 2.908 -10.960 1.407 1.00 91.38 195 HIS A N 1
ATOM 1514 C CA . HIS A 1 195 ? 1.985 -10.151 0.612 1.00 91.38 195 HIS A CA 1
ATOM 1515 C C . HIS A 1 195 ? 1.908 -8.736 1.195 1.00 91.38 195 HIS A C 1
ATOM 1517 O O . HIS A 1 195 ? 1.495 -8.567 2.346 1.00 91.38 195 HIS A O 1
ATOM 1523 N N . PRO A 1 196 ? 2.317 -7.707 0.437 1.00 94.38 196 PRO A N 1
ATOM 1524 C CA . PRO A 1 196 ? 2.375 -6.348 0.950 1.00 94.38 196 PRO A CA 1
ATOM 1525 C C . PRO A 1 196 ? 1.038 -5.615 0.821 1.00 94.38 196 PRO A C 1
ATOM 1527 O O . PRO A 1 196 ? 0.469 -5.507 -0.268 1.00 94.38 196 PRO A O 1
ATOM 1530 N N . PHE A 1 197 ? 0.595 -5.037 1.935 1.00 96.44 197 PHE A N 1
ATOM 1531 C CA . PHE A 1 197 ? -0.584 -4.193 2.035 1.00 96.44 197 PHE A CA 1
ATOM 1532 C C . PHE A 1 197 ? -0.264 -2.824 2.636 1.00 96.44 197 PHE A C 1
ATOM 1534 O O . PHE A 1 197 ? 0.601 -2.669 3.497 1.00 96.44 197 PHE A O 1
ATOM 1541 N N . VAL A 1 198 ? -1.018 -1.810 2.227 1.00 97.00 198 VAL A N 1
ATOM 1542 C CA . VAL A 1 198 ? -1.014 -0.479 2.839 1.00 97.00 198 VAL A CA 1
ATOM 1543 C C . VAL A 1 198 ? -2.404 -0.184 3.380 1.00 97.00 198 VAL A C 1
ATOM 1545 O O . VAL A 1 198 ? -3.361 -0.184 2.614 1.00 97.00 198 VAL A O 1
ATOM 1548 N N . PHE A 1 199 ? -2.514 0.150 4.666 1.00 96.56 199 PHE A N 1
ATOM 1549 C CA . PHE A 1 199 ? -3.757 0.679 5.228 1.00 96.56 199 PHE A CA 1
ATOM 1550 C C . PHE A 1 199 ? -3.633 2.194 5.421 1.00 96.56 199 PHE A C 1
ATOM 1552 O O . PHE A 1 199 ? -2.932 2.669 6.315 1.00 96.56 199 PHE A O 1
ATOM 1559 N N . SER A 1 200 ? -4.276 2.973 4.549 1.00 94.19 200 SER A N 1
ATOM 1560 C CA . SER A 1 200 ? -4.225 4.437 4.576 1.00 94.19 200 SER A CA 1
ATOM 1561 C C . SER A 1 200 ? -5.412 5.016 5.342 1.00 94.19 200 SER A C 1
ATOM 1563 O O . SER A 1 200 ? -6.561 4.868 4.933 1.00 94.19 200 SER A O 1
ATOM 1565 N N . TRP A 1 201 ? -5.120 5.730 6.427 1.00 93.00 201 TRP A N 1
ATOM 1566 C CA . TRP A 1 201 ? -6.103 6.419 7.265 1.00 93.00 201 TRP A CA 1
ATOM 1567 C C . TRP A 1 201 ? -6.158 7.925 6.945 1.00 93.00 201 TRP A C 1
ATOM 1569 O O . TRP A 1 201 ? -5.247 8.441 6.284 1.00 93.00 201 TRP A O 1
ATOM 1579 N N . PRO A 1 202 ? -7.203 8.665 7.379 1.00 90.12 202 PRO A N 1
ATOM 1580 C CA . PRO A 1 202 ? -7.398 10.066 7.015 1.00 90.12 202 PRO A CA 1
ATOM 1581 C C . PRO A 1 202 ? -6.364 10.941 7.724 1.00 90.12 202 PRO A C 1
ATOM 1583 O O . PRO A 1 202 ? -6.567 11.409 8.844 1.00 90.12 202 PRO A O 1
ATOM 1586 N N . SER A 1 203 ? -5.213 11.127 7.078 1.00 82.12 203 SER A N 1
ATOM 1587 C CA . SER A 1 203 ? -4.068 11.767 7.712 1.00 82.12 203 SER A CA 1
ATOM 1588 C C . SER A 1 203 ? -4.123 13.285 7.678 1.00 82.12 203 SER A C 1
ATOM 1590 O O . SER A 1 203 ? -3.439 13.902 8.473 1.00 82.12 203 SER A O 1
ATOM 1592 N N . GLY A 1 204 ? -4.887 13.901 6.773 1.00 76.75 204 GLY A N 1
ATOM 1593 C CA . GLY A 1 204 ? -4.859 15.353 6.571 1.00 76.75 204 GLY A CA 1
ATOM 1594 C C . GLY A 1 204 ? -3.538 15.853 5.961 1.00 76.75 204 GLY A C 1
ATOM 1595 O O . GLY A 1 204 ? -2.530 15.136 5.946 1.00 76.75 204 GLY A O 1
ATOM 1596 N N . GLY A 1 205 ? -3.555 17.072 5.418 1.00 75.62 205 GLY A N 1
ATOM 1597 C CA . GLY A 1 205 ? -2.427 17.706 4.727 1.00 75.62 205 GLY A CA 1
ATOM 1598 C C . GLY A 1 205 ? -1.939 18.971 5.433 1.00 75.62 205 GLY A C 1
ATOM 1599 O O . GLY A 1 205 ? -2.716 19.670 6.077 1.00 75.62 205 GLY A O 1
ATOM 1600 N N . VAL A 1 206 ? -0.646 19.302 5.315 1.00 66.88 206 VAL A N 1
ATOM 1601 C CA . VAL A 1 206 ? -0.064 20.483 5.992 1.00 66.88 206 VAL A CA 1
ATOM 1602 C C . VAL A 1 206 ? 0.226 21.632 5.037 1.00 66.88 206 VAL A C 1
ATOM 1604 O O . VAL A 1 206 ? 0.844 21.443 3.996 1.00 66.88 206 VAL A O 1
ATOM 1607 N N . LEU A 1 207 ? -0.033 22.858 5.498 1.00 55.72 207 LEU A N 1
ATOM 1608 C CA . LEU A 1 207 ? 0.505 24.111 4.945 1.00 55.72 207 LEU A CA 1
ATOM 1609 C C . LEU A 1 207 ? 1.989 24.380 5.304 1.00 55.72 207 LEU A C 1
ATOM 1611 O O . LEU A 1 207 ? 2.445 25.520 5.241 1.00 55.72 207 LEU A O 1
ATOM 1615 N N . ALA A 1 208 ? 2.772 23.367 5.693 1.00 42.81 208 ALA A N 1
ATOM 1616 C CA . ALA A 1 208 ? 4.116 23.574 6.255 1.00 42.81 208 ALA A CA 1
ATOM 1617 C C . ALA A 1 208 ? 5.136 24.164 5.262 1.00 42.81 208 ALA A C 1
ATOM 1619 O O . ALA A 1 208 ? 6.209 24.583 5.681 1.00 42.81 208 ALA A O 1
ATOM 1620 N N . TYR A 1 209 ? 4.812 24.248 3.969 1.00 40.12 209 TYR A N 1
ATOM 1621 C CA . TYR A 1 209 ? 5.727 24.755 2.944 1.00 40.12 209 TYR A CA 1
ATOM 1622 C C . TYR A 1 209 ? 5.551 26.235 2.563 1.00 40.12 209 TYR A C 1
ATOM 1624 O O . TYR A 1 209 ? 6.259 26.708 1.683 1.00 40.12 209 TYR A O 1
ATOM 1632 N N . PHE A 1 210 ? 4.707 27.013 3.253 1.00 41.06 210 PHE A N 1
ATOM 1633 C CA . PHE A 1 210 ? 4.725 28.489 3.155 1.00 41.06 210 PHE A CA 1
ATOM 1634 C C . PHE A 1 210 ? 5.711 29.125 4.156 1.00 41.06 210 PHE A C 1
ATOM 1636 O O . PHE A 1 210 ? 5.445 30.161 4.763 1.00 41.06 210 PHE A O 1
ATOM 1643 N N . GLN A 1 211 ? 6.856 28.471 4.371 1.00 41.22 211 GLN A N 1
ATOM 1644 C CA . GLN A 1 211 ? 7.922 28.942 5.263 1.00 41.22 211 GLN A CA 1
ATOM 1645 C C . GLN A 1 211 ? 9.129 29.523 4.498 1.00 41.22 211 GLN A C 1
ATOM 1647 O O . GLN A 1 211 ? 10.015 30.111 5.114 1.00 41.22 211 GLN A O 1
ATOM 1652 N N . GLY A 1 212 ? 9.149 29.420 3.164 1.00 40.78 212 GLY A N 1
ATOM 1653 C CA . GLY A 1 212 ? 10.101 30.125 2.305 1.00 40.78 212 GLY A CA 1
ATOM 1654 C C . GLY A 1 212 ? 9.492 31.424 1.778 1.00 40.78 212 GLY A C 1
ATOM 1655 O O . GLY A 1 212 ? 8.448 31.383 1.145 1.00 40.78 212 GLY A O 1
ATOM 1656 N N . GLU A 1 213 ? 10.159 32.552 2.033 1.00 35.84 213 GLU A N 1
ATOM 1657 C CA . GLU A 1 213 ? 9.913 33.884 1.436 1.00 35.84 213 GLU A CA 1
ATOM 1658 C C . GLU A 1 213 ? 8.871 34.824 2.070 1.00 35.84 213 GLU A C 1
ATOM 1660 O O . GLU A 1 213 ? 8.437 35.776 1.429 1.00 35.84 213 GLU A O 1
ATOM 1665 N N . CYS A 1 214 ? 8.542 34.695 3.359 1.00 38.81 214 CYS A N 1
ATOM 1666 C CA . CYS A 1 214 ? 7.914 35.817 4.073 1.00 38.81 214 CYS A CA 1
ATOM 1667 C C . CYS A 1 214 ? 8.935 36.512 4.984 1.00 38.81 214 CYS A C 1
ATOM 1669 O O . CYS A 1 214 ? 9.045 36.223 6.174 1.00 38.81 214 CYS A O 1
ATOM 1671 N N . SER A 1 215 ? 9.668 37.478 4.429 1.00 43.97 215 SER A N 1
ATOM 1672 C CA . SER A 1 215 ? 10.586 38.405 5.116 1.00 43.97 215 SER A CA 1
ATOM 1673 C C . SER A 1 215 ? 9.871 39.429 6.027 1.00 43.97 215 SER A C 1
ATOM 1675 O O . SER A 1 215 ? 10.373 40.520 6.288 1.00 43.97 215 SER A O 1
ATOM 1677 N N . LEU A 1 216 ? 8.701 39.072 6.567 1.00 43.00 216 LEU A N 1
ATOM 1678 C CA . LEU A 1 216 ? 7.852 39.911 7.413 1.00 43.00 216 LEU A CA 1
ATOM 1679 C C . LEU A 1 216 ? 7.568 39.226 8.758 1.00 43.00 216 LEU A C 1
ATOM 1681 O O . LEU A 1 216 ? 6.497 38.679 8.993 1.00 43.00 216 LEU A O 1
ATOM 1685 N N . GLY A 1 217 ? 8.540 39.337 9.665 1.00 43.38 217 GLY A N 1
ATOM 1686 C CA . GLY A 1 217 ? 8.309 39.532 11.099 1.00 43.38 217 GLY A CA 1
ATOM 1687 C C . GLY A 1 217 ? 7.768 38.362 11.939 1.00 43.38 217 GLY A C 1
ATOM 1688 O O . GLY A 1 217 ? 6.907 37.578 11.554 1.00 43.38 217 GLY A O 1
ATOM 1689 N N . PHE A 1 218 ? 8.211 38.343 13.198 1.00 43.75 218 PHE A N 1
ATOM 1690 C CA . PHE A 1 218 ? 7.845 37.452 14.314 1.00 43.75 218 PHE A CA 1
ATOM 1691 C C . PHE A 1 218 ? 6.332 37.186 14.556 1.00 43.75 218 PHE A C 1
ATOM 1693 O O . PHE A 1 218 ? 5.984 36.375 15.412 1.00 43.75 218 PHE A O 1
ATOM 1700 N N . ARG A 1 219 ? 5.409 37.827 13.823 1.00 40.66 219 ARG A N 1
ATOM 1701 C CA . ARG A 1 219 ? 3.951 37.624 13.925 1.00 40.66 219 ARG A CA 1
ATOM 1702 C C . ARG A 1 219 ? 3.413 36.456 13.086 1.00 40.66 219 ARG A C 1
ATOM 1704 O O . ARG A 1 219 ? 2.385 35.902 13.464 1.00 40.66 219 ARG A O 1
ATOM 1711 N N . CYS A 1 220 ? 4.098 36.041 12.015 1.00 43.69 220 CYS A N 1
ATOM 1712 C CA . CYS A 1 220 ? 3.639 34.930 11.165 1.00 43.69 220 CYS A CA 1
ATOM 1713 C C . CYS A 1 220 ? 3.838 33.552 11.833 1.00 43.69 220 CYS A C 1
ATOM 1715 O O . CYS A 1 220 ? 3.021 32.649 11.672 1.00 43.69 220 CYS A O 1
ATOM 1717 N N . TYR A 1 221 ? 4.857 33.425 12.693 1.00 46.81 221 TYR A N 1
ATOM 1718 C CA . TYR A 1 221 ? 5.184 32.188 13.418 1.00 46.81 221 TYR A CA 1
ATOM 1719 C C . TYR A 1 221 ? 4.073 31.696 14.365 1.00 46.81 221 TYR A C 1
ATOM 1721 O O . TYR A 1 221 ? 3.918 30.492 14.549 1.00 46.81 221 TYR A O 1
ATOM 1729 N N . ARG A 1 222 ? 3.278 32.590 14.976 1.00 45.78 222 ARG A N 1
ATOM 1730 C CA . ARG A 1 222 ? 2.181 32.189 15.889 1.00 45.78 222 ARG A CA 1
ATOM 1731 C C . ARG A 1 222 ? 0.931 31.692 15.160 1.00 45.78 222 ARG A C 1
ATOM 1733 O O . ARG A 1 222 ? 0.205 30.878 15.716 1.00 45.78 222 ARG A O 1
ATOM 1740 N N . PHE A 1 223 ? 0.676 32.162 13.940 1.00 50.03 223 PHE A N 1
ATOM 1741 C CA . PHE A 1 223 ? -0.486 31.733 13.156 1.00 50.03 223 PHE A CA 1
ATOM 1742 C C . PHE A 1 223 ? -0.236 30.401 12.445 1.00 50.03 223 PHE A C 1
ATOM 1744 O O . PHE A 1 223 ? -1.106 29.532 12.455 1.00 50.03 223 PHE A O 1
ATOM 1751 N N . THR A 1 224 ? 0.964 30.202 11.895 1.00 55.03 224 THR A N 1
ATOM 1752 C CA . THR A 1 224 ? 1.339 28.941 11.238 1.00 55.03 224 THR A CA 1
ATOM 1753 C C . THR A 1 224 ? 1.434 27.784 12.232 1.00 55.03 224 THR A C 1
ATOM 1755 O O . THR A 1 224 ? 0.948 26.693 11.944 1.00 55.03 224 THR A O 1
ATOM 1758 N N . THR A 1 225 ? 1.967 28.025 13.434 1.00 61.22 225 THR A N 1
ATOM 1759 C CA . THR A 1 225 ? 1.994 27.025 14.518 1.00 61.22 225 THR A CA 1
ATOM 1760 C C . THR A 1 225 ? 0.598 26.680 15.030 1.00 61.22 225 THR A C 1
ATOM 1762 O O . THR A 1 225 ? 0.327 25.509 15.281 1.00 61.22 225 THR A O 1
ATOM 1765 N N . HIS A 1 226 ? -0.311 27.657 15.132 1.00 68.62 226 HIS A N 1
ATOM 1766 C CA . HIS A 1 226 ? -1.684 27.397 15.565 1.00 68.62 226 HIS A CA 1
ATOM 1767 C C . HIS A 1 226 ? -2.467 26.578 14.535 1.00 68.62 226 HIS A C 1
ATOM 1769 O O . HIS A 1 226 ? -3.076 25.577 14.895 1.00 68.62 226 HIS A O 1
ATOM 1775 N N . LEU A 1 227 ? -2.403 26.944 13.250 1.00 68.25 227 LEU A N 1
ATOM 1776 C CA . LEU A 1 227 ? -3.097 26.202 12.197 1.00 68.25 227 LEU A CA 1
ATOM 1777 C C . LEU A 1 227 ? -2.528 24.786 12.033 1.00 68.25 227 LEU A C 1
ATOM 1779 O O . LEU A 1 227 ? -3.292 23.835 11.900 1.00 68.25 227 LEU A O 1
ATOM 1783 N N . HIS A 1 228 ? -1.203 24.629 12.113 1.00 69.88 228 HIS A N 1
ATOM 1784 C CA . HIS A 1 228 ? -0.564 23.314 12.129 1.00 69.88 228 HIS A CA 1
ATOM 1785 C C . HIS A 1 228 ? -1.044 22.461 13.310 1.00 69.88 228 HIS A C 1
ATOM 1787 O O . HIS A 1 228 ? -1.382 21.296 13.124 1.00 69.88 228 HIS A O 1
ATOM 1793 N N . TRP A 1 229 ? -1.119 23.045 14.509 1.00 74.69 229 TRP A N 1
ATOM 1794 C CA . TRP A 1 229 ? -1.610 22.361 15.705 1.00 74.69 229 TRP A CA 1
ATOM 1795 C C . TRP A 1 229 ? -3.086 21.959 15.584 1.00 74.69 229 TRP A C 1
ATOM 1797 O O . TRP A 1 229 ? -3.444 20.850 15.970 1.00 74.69 229 TRP A O 1
ATOM 1807 N N . VAL A 1 230 ? -3.932 22.812 14.994 1.00 80.25 230 VAL A N 1
ATOM 1808 C CA . VAL A 1 230 ? -5.335 22.479 14.694 1.00 80.25 230 VAL A CA 1
ATOM 1809 C C . VAL A 1 230 ? -5.412 21.304 13.719 1.00 80.25 230 VAL A C 1
ATOM 1811 O O . VAL A 1 230 ? -6.059 20.314 14.035 1.00 80.25 230 VAL A O 1
ATOM 1814 N N . CYS A 1 231 ? -4.696 21.349 12.592 1.00 78.31 231 CYS A N 1
ATOM 1815 C CA . CYS A 1 231 ? -4.710 20.258 11.607 1.00 78.31 231 CYS A CA 1
ATOM 1816 C C . CYS A 1 231 ? -4.203 18.940 12.204 1.00 78.31 231 CYS A C 1
ATOM 1818 O O . CYS A 1 231 ? -4.772 17.882 11.956 1.00 78.31 231 CYS A O 1
ATOM 1820 N N . LEU A 1 232 ? -3.159 19.010 13.035 1.00 80.44 232 LEU A N 1
ATOM 1821 C CA . LEU A 1 232 ? -2.623 17.850 13.735 1.00 80.44 232 LEU A CA 1
ATOM 1822 C C . LEU A 1 232 ? -3.647 17.258 14.713 1.00 80.44 232 LEU A C 1
ATOM 1824 O O . LEU A 1 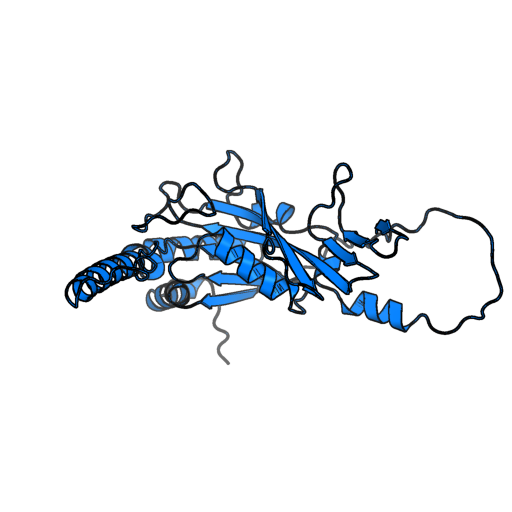232 ? -3.772 16.040 14.794 1.00 80.44 232 LEU A O 1
ATOM 1828 N N . ASN A 1 233 ? -4.383 18.093 15.449 1.00 83.50 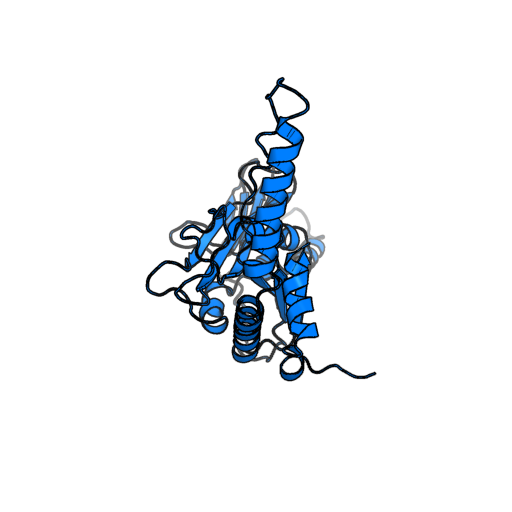233 ASN A N 1
ATOM 1829 C CA . ASN A 1 233 ? -5.437 17.616 16.344 1.00 83.50 233 ASN A CA 1
ATOM 1830 C C . ASN A 1 233 ? -6.623 17.024 15.589 1.00 83.50 233 ASN A C 1
ATOM 1832 O O . ASN A 1 233 ? -7.124 15.987 16.007 1.00 83.50 233 ASN A O 1
ATOM 1836 N N . GLU A 1 234 ? -7.028 17.614 14.466 1.00 84.50 234 GLU A N 1
ATOM 1837 C CA . GLU A 1 234 ? -8.065 17.036 13.606 1.00 84.50 234 GLU A CA 1
ATOM 1838 C C . GLU A 1 234 ? -7.618 15.679 13.041 1.00 84.50 234 GLU A C 1
ATOM 1840 O O . GLU A 1 234 ? -8.354 14.699 13.110 1.00 84.50 234 GLU A O 1
ATOM 1845 N N . ALA A 1 235 ? -6.370 15.562 12.576 1.00 83.44 235 ALA A N 1
ATOM 1846 C CA . ALA A 1 235 ? -5.800 14.289 12.121 1.00 83.44 235 ALA A CA 1
ATOM 1847 C C . ALA A 1 235 ? -5.684 13.244 13.231 1.00 83.44 235 ALA A C 1
ATOM 1849 O O . ALA A 1 235 ? -5.732 12.046 12.962 1.00 83.44 235 ALA A O 1
ATOM 1850 N N . ARG A 1 236 ? -5.563 13.668 14.488 1.00 85.69 236 ARG A N 1
ATOM 1851 C CA . ARG A 1 236 ? -5.662 12.757 15.628 1.00 85.69 236 ARG A CA 1
ATOM 1852 C C . ARG A 1 236 ? -7.102 12.321 15.871 1.00 85.69 236 ARG A C 1
ATOM 1854 O O . ARG A 1 236 ? -7.355 11.124 15.906 1.00 85.69 236 ARG A O 1
ATOM 1861 N N . ALA A 1 237 ? -8.024 13.271 16.008 1.00 85.44 237 ALA A N 1
ATOM 1862 C CA . ALA A 1 237 ? -9.408 13.020 16.402 1.00 85.44 237 ALA A CA 1
ATOM 1863 C C . ALA A 1 237 ? -10.221 12.280 15.326 1.00 85.44 237 ALA A C 1
ATOM 1865 O O . ALA A 1 237 ? -10.983 11.369 15.641 1.00 85.44 237 ALA A O 1
ATOM 1866 N N . VAL A 1 238 ? -10.048 12.657 14.058 1.00 87.31 238 VAL A N 1
ATOM 1867 C CA . VAL A 1 238 ? -10.719 12.038 12.905 1.00 87.31 238 VAL A CA 1
ATOM 1868 C C . VAL A 1 238 ? -9.881 10.895 12.338 1.00 87.31 238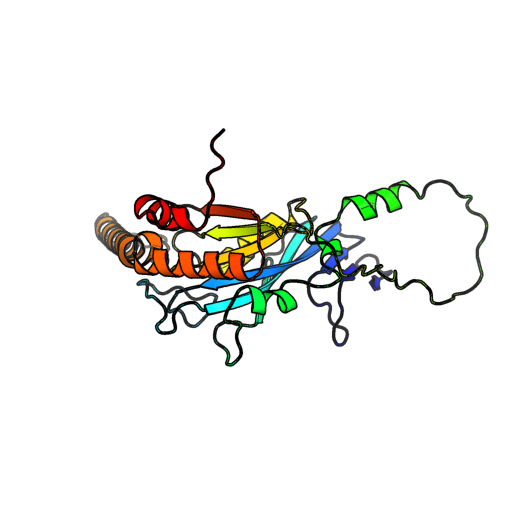 VAL A C 1
ATOM 1870 O O . VAL A 1 238 ? -10.420 9.891 11.897 1.00 87.31 238 VAL A O 1
ATOM 1873 N N . GLY A 1 239 ? -8.557 11.015 12.355 1.00 88.75 239 GLY A N 1
ATOM 1874 C CA . GLY A 1 239 ? -7.670 10.010 11.784 1.00 88.75 239 GLY A CA 1
ATOM 1875 C C . GLY A 1 239 ? -7.304 8.912 12.776 1.00 88.75 239 GLY A C 1
ATOM 1876 O O . GLY A 1 239 ? -8.063 7.967 12.981 1.00 88.75 239 GLY A O 1
ATOM 1877 N N . CYS A 1 240 ? -6.105 9.006 13.351 1.00 87.00 240 CYS A N 1
ATOM 1878 C CA . CYS A 1 240 ? -5.441 7.867 13.986 1.00 87.00 240 CYS A CA 1
ATOM 1879 C C . CYS A 1 240 ? -5.988 7.449 15.361 1.00 87.00 240 CYS A C 1
ATOM 1881 O O . CYS A 1 240 ? -5.766 6.312 15.752 1.00 87.00 240 CYS A O 1
ATOM 1883 N N . GLU A 1 241 ? -6.655 8.343 16.101 1.00 90.06 241 GLU A N 1
ATOM 1884 C CA . GLU A 1 241 ? -7.266 8.046 17.414 1.00 90.06 241 GLU A CA 1
ATOM 1885 C C . GLU A 1 241 ? -8.797 7.928 17.327 1.00 90.06 241 GLU A C 1
ATOM 1887 O O . GLU A 1 241 ? -9.488 7.890 18.345 1.00 90.06 241 GLU A O 1
ATOM 1892 N N . SER A 1 242 ? -9.349 7.913 16.112 1.00 90.06 242 SER A N 1
ATOM 1893 C CA . SER A 1 242 ? -10.787 7.789 15.907 1.00 90.06 242 SER A CA 1
ATOM 1894 C C . SER A 1 242 ? -11.237 6.343 16.083 1.00 90.06 242 SER A C 1
ATOM 1896 O O . SER A 1 242 ? -10.666 5.443 15.464 1.00 90.06 242 SER A O 1
ATOM 1898 N N . LYS A 1 243 ? -12.325 6.126 16.835 1.00 89.81 243 LYS A N 1
ATOM 1899 C CA . LYS A 1 243 ? -12.967 4.804 16.958 1.00 89.81 243 LYS A CA 1
ATOM 1900 C C . LYS A 1 243 ? -13.357 4.230 15.599 1.00 89.81 243 LYS A C 1
ATOM 1902 O O . LYS A 1 243 ? -13.105 3.064 15.342 1.00 89.81 243 LYS A O 1
ATOM 1907 N N . ARG A 1 244 ? -13.848 5.083 14.695 1.00 91.38 244 ARG A N 1
ATOM 1908 C CA . ARG A 1 244 ? -14.196 4.685 13.328 1.00 91.38 244 ARG A CA 1
ATOM 1909 C C . ARG A 1 244 ? -12.995 4.121 12.568 1.00 91.38 244 ARG A C 1
ATOM 1911 O O . ARG A 1 244 ? -13.109 3.094 11.921 1.00 91.38 244 ARG A O 1
ATOM 1918 N N . THR A 1 245 ? -11.831 4.764 12.669 1.00 93.06 245 THR A N 1
ATOM 1919 C CA . THR A 1 245 ? -10.605 4.267 12.022 1.00 93.06 245 THR A CA 1
ATOM 1920 C C . THR A 1 245 ? -10.126 2.957 12.642 1.00 93.06 245 THR A C 1
ATOM 1922 O O . THR A 1 245 ? -9.597 2.117 11.922 1.00 93.06 245 THR A O 1
ATOM 1925 N N . ALA A 1 246 ? -10.305 2.778 13.953 1.00 92.38 246 ALA A N 1
ATOM 1926 C CA . ALA A 1 246 ? -10.001 1.517 14.619 1.00 92.38 246 ALA A CA 1
ATOM 1927 C C . ALA A 1 246 ? -10.929 0.392 14.128 1.00 92.38 246 ALA A C 1
ATOM 1929 O O . ALA A 1 246 ? -10.437 -0.639 13.691 1.00 92.38 246 ALA A O 1
ATOM 1930 N N . GLU A 1 247 ? -12.244 0.618 14.093 1.00 92.31 247 GLU A N 1
ATOM 1931 C CA . GLU A 1 247 ? -13.234 -0.328 13.551 1.00 92.31 247 GLU A CA 1
ATOM 1932 C C . GLU A 1 247 ? -12.947 -0.682 12.081 1.00 92.31 247 GLU A C 1
ATOM 1934 O O . GLU A 1 247 ? -12.913 -1.854 11.717 1.00 92.31 247 GLU A O 1
ATOM 1939 N N . ASP A 1 248 ? -12.649 0.317 11.247 1.00 94.06 248 ASP A N 1
ATOM 1940 C CA . ASP A 1 248 ? -12.258 0.127 9.847 1.00 94.06 248 ASP A CA 1
ATOM 1941 C C . ASP A 1 248 ? -10.961 -0.696 9.716 1.00 94.06 248 ASP A C 1
ATOM 1943 O O . ASP A 1 248 ? -10.832 -1.536 8.824 1.00 94.06 248 ASP A O 1
ATOM 1947 N N . PHE A 1 249 ? -9.987 -0.483 10.605 1.00 94.56 249 PHE A N 1
ATOM 1948 C CA . PHE A 1 249 ? -8.750 -1.263 10.619 1.00 94.56 249 PHE A CA 1
ATOM 1949 C C . PHE A 1 249 ? -8.998 -2.720 11.032 1.00 94.56 249 PHE A C 1
ATOM 1951 O O . PHE A 1 249 ? -8.413 -3.629 10.450 1.00 94.56 249 PHE A O 1
ATOM 1958 N N . ILE A 1 250 ? -9.908 -2.957 11.975 1.00 93.06 250 ILE A N 1
ATOM 1959 C CA . ILE A 1 250 ? -10.342 -4.300 12.373 1.00 93.06 250 ILE A CA 1
ATOM 1960 C C . ILE A 1 250 ? -11.059 -5.015 11.228 1.00 93.06 250 ILE A C 1
ATOM 1962 O O . ILE A 1 250 ? -10.751 -6.168 10.945 1.00 93.06 250 ILE A O 1
ATOM 1966 N N . LEU A 1 251 ? -11.954 -4.331 10.510 1.00 93.38 251 LEU A N 1
ATOM 1967 C CA . LEU A 1 251 ? -12.597 -4.883 9.313 1.00 93.38 251 LEU A CA 1
ATOM 1968 C C . LEU A 1 251 ? -11.569 -5.257 8.235 1.00 93.38 251 LEU A C 1
ATOM 1970 O O . LEU A 1 251 ? -11.688 -6.302 7.597 1.00 93.38 251 LEU A O 1
ATOM 1974 N N . PHE A 1 252 ? -10.532 -4.436 8.067 1.00 94.94 252 PHE A N 1
ATOM 1975 C CA . PHE A 1 252 ? -9.409 -4.742 7.185 1.00 94.94 252 PHE A CA 1
ATOM 1976 C C . PHE A 1 252 ? -8.642 -6.002 7.631 1.00 94.94 252 PHE A C 1
ATOM 1978 O O . PHE A 1 252 ? -8.372 -6.867 6.798 1.00 94.94 252 PHE A O 1
ATOM 1985 N N . LEU A 1 253 ? -8.333 -6.144 8.926 1.00 93.69 253 LEU A N 1
ATOM 1986 C CA . LEU A 1 253 ? -7.662 -7.334 9.468 1.00 93.69 253 LEU A CA 1
ATOM 1987 C C . LEU A 1 253 ? -8.524 -8.599 9.350 1.00 93.69 253 LEU A C 1
ATOM 1989 O O . LEU A 1 253 ? -8.017 -9.633 8.924 1.00 93.69 253 LEU A O 1
ATOM 1993 N N . ASN A 1 254 ? -9.823 -8.510 9.641 1.00 92.50 254 ASN A N 1
ATOM 1994 C CA . ASN A 1 254 ? -10.759 -9.622 9.463 1.00 92.50 254 ASN A CA 1
ATOM 1995 C C . ASN A 1 254 ? -10.835 -10.054 7.998 1.00 92.50 254 ASN A C 1
ATOM 1997 O O . ASN A 1 254 ? -10.794 -11.241 7.707 1.00 92.50 254 ASN A O 1
ATOM 2001 N N . SER A 1 255 ? -10.828 -9.103 7.059 1.00 93.50 255 SER A N 1
ATOM 2002 C CA . SER A 1 255 ? -10.789 -9.438 5.634 1.00 93.50 255 SER A CA 1
ATOM 2003 C C . SER A 1 255 ? -9.506 -10.178 5.229 1.00 93.50 255 SER A C 1
ATOM 2005 O O . SER A 1 255 ? -9.549 -11.020 4.332 1.00 93.50 255 SER A O 1
ATOM 2007 N N . LEU A 1 256 ? -8.370 -9.902 5.884 1.00 91.44 256 LEU A N 1
ATOM 2008 C CA . LEU A 1 256 ? -7.146 -10.686 5.701 1.00 91.44 256 LEU A CA 1
ATOM 2009 C C . LEU A 1 256 ? -7.291 -12.093 6.309 1.00 91.44 256 LEU A C 1
ATOM 2011 O O . LEU A 1 256 ? -6.957 -13.078 5.651 1.00 91.44 256 LEU A O 1
ATOM 2015 N N . ALA A 1 257 ? -7.834 -12.215 7.518 1.00 89.94 257 ALA A N 1
ATOM 2016 C CA . ALA A 1 257 ? -8.096 -13.523 8.120 1.00 89.94 257 ALA A CA 1
ATOM 2017 C C . ALA A 1 257 ? -9.014 -14.382 7.222 1.00 89.94 257 ALA A C 1
ATOM 2019 O O . ALA A 1 257 ? -8.673 -15.519 6.898 1.00 89.94 257 ALA A O 1
ATOM 2020 N N . ASP A 1 258 ? -10.097 -13.797 6.700 1.00 89.94 258 ASP A N 1
ATOM 2021 C CA . ASP A 1 258 ? -11.040 -14.442 5.774 1.00 89.94 258 ASP A CA 1
ATOM 2022 C C . ASP A 1 258 ? -10.385 -14.854 4.443 1.00 89.94 258 ASP A C 1
ATOM 2024 O O . ASP A 1 258 ? -10.759 -15.855 3.831 1.00 89.94 258 ASP A O 1
ATOM 2028 N N . ALA A 1 259 ? -9.372 -14.110 3.984 1.00 88.69 259 ALA A N 1
ATOM 2029 C CA . ALA A 1 259 ? -8.581 -14.451 2.799 1.00 88.69 259 ALA A CA 1
ATOM 2030 C C . ALA A 1 259 ? -7.554 -15.582 3.050 1.00 88.69 259 ALA A C 1
ATOM 2032 O O . ALA A 1 259 ? -6.871 -16.034 2.115 1.00 88.69 259 ALA A O 1
ATOM 2033 N N . GLY A 1 260 ? -7.445 -16.055 4.295 1.00 88.44 260 GLY A N 1
ATOM 2034 C CA . GLY A 1 260 ? -6.564 -17.138 4.723 1.00 88.44 260 GLY A CA 1
ATOM 2035 C C . GLY A 1 260 ? -5.142 -16.691 5.064 1.00 88.44 260 GLY A C 1
ATOM 2036 O O . GLY A 1 260 ? -4.211 -17.470 4.870 1.00 88.44 260 GLY A O 1
ATOM 2037 N N . TYR A 1 261 ? -4.945 -15.441 5.499 1.00 88.62 261 TYR A N 1
ATOM 2038 C CA . TYR A 1 261 ? -3.667 -15.005 6.071 1.00 88.62 261 TYR A CA 1
ATOM 2039 C C . TYR A 1 261 ? -3.524 -15.514 7.505 1.00 88.62 261 TYR A C 1
ATOM 2041 O O . TYR A 1 261 ? -4.344 -15.187 8.357 1.00 88.62 261 TYR A O 1
ATOM 2049 N N . THR A 1 262 ? -2.472 -16.290 7.771 1.00 85.81 262 THR A N 1
ATOM 2050 C CA . THR A 1 262 ? -2.208 -16.880 9.097 1.00 85.81 262 THR A CA 1
ATOM 2051 C C . THR A 1 262 ? -1.237 -16.045 9.922 1.00 85.81 262 THR A C 1
ATOM 2053 O O . THR A 1 262 ? -1.259 -16.096 11.148 1.00 85.81 262 THR A O 1
ATOM 2056 N N . LYS A 1 263 ? -0.403 -15.229 9.266 1.00 88.38 263 LYS A N 1
ATOM 2057 C CA . LYS A 1 263 ? 0.585 -14.379 9.931 1.00 88.38 263 LYS A CA 1
ATOM 2058 C C . LYS A 1 263 ? 0.519 -12.949 9.422 1.00 88.38 263 LYS A C 1
ATOM 2060 O O . LYS A 1 263 ? 0.502 -12.704 8.217 1.00 88.38 263 LYS A O 1
ATOM 2065 N N . ILE A 1 264 ? 0.518 -11.993 10.346 1.00 90.44 264 ILE A N 1
ATOM 2066 C CA . ILE A 1 264 ? 0.392 -10.569 10.039 1.00 90.44 264 ILE A CA 1
ATOM 2067 C C . ILE A 1 264 ? 1.543 -9.800 10.690 1.00 90.44 264 ILE A C 1
ATOM 2069 O O . ILE A 1 264 ? 1.733 -9.850 11.901 1.00 90.44 264 ILE A O 1
ATOM 2073 N N . ASN A 1 265 ? 2.286 -9.039 9.886 1.00 92.19 265 ASN A N 1
ATOM 2074 C CA . ASN A 1 265 ? 3.328 -8.126 10.351 1.00 92.19 265 ASN A CA 1
ATOM 2075 C C . ASN A 1 265 ? 2.900 -6.692 10.078 1.00 92.19 265 ASN A C 1
ATOM 2077 O O . ASN A 1 265 ? 2.502 -6.364 8.961 1.00 92.19 265 ASN A O 1
ATOM 2081 N N . ILE A 1 266 ? 3.029 -5.817 11.070 1.00 92.56 266 ILE A N 1
ATOM 2082 C CA . ILE A 1 266 ? 2.594 -4.424 10.959 1.00 92.56 266 ILE A CA 1
ATOM 2083 C C . ILE A 1 266 ? 3.803 -3.498 11.093 1.00 92.56 266 ILE A C 1
ATOM 2085 O O . ILE A 1 266 ? 4.522 -3.521 12.090 1.00 92.56 266 ILE A O 1
ATOM 2089 N N . ILE A 1 267 ? 3.997 -2.630 10.102 1.00 94.81 267 ILE A N 1
ATOM 2090 C CA . ILE A 1 267 ? 4.952 -1.524 10.135 1.00 94.81 267 ILE A CA 1
ATOM 2091 C C . ILE A 1 267 ? 4.175 -0.235 10.406 1.00 94.81 267 ILE A C 1
ATOM 2093 O O . ILE A 1 267 ? 3.509 0.313 9.527 1.00 94.81 267 ILE A O 1
ATOM 2097 N N . GLY A 1 268 ? 4.282 0.278 11.630 1.00 93.94 268 GLY A N 1
ATOM 2098 C CA . GLY A 1 268 ? 3.716 1.567 12.019 1.00 93.94 268 GLY A CA 1
ATOM 2099 C C . GLY A 1 268 ? 4.694 2.722 11.816 1.00 93.94 268 GLY A C 1
ATOM 2100 O O . GLY A 1 268 ? 5.735 2.762 12.466 1.00 93.94 268 GLY A O 1
ATOM 2101 N N . HIS A 1 269 ? 4.359 3.707 10.976 1.00 92.88 269 HIS A N 1
ATOM 2102 C CA . HIS A 1 269 ? 5.177 4.912 10.811 1.00 92.88 269 HIS A CA 1
ATOM 2103 C C . HIS A 1 269 ? 4.552 6.137 11.493 1.00 92.88 269 HIS A C 1
ATOM 2105 O O . HIS A 1 269 ? 3.480 6.607 11.106 1.00 92.88 269 HIS A O 1
ATOM 2111 N N . SER A 1 270 ? 5.270 6.736 12.451 1.00 90.75 270 SER A N 1
ATOM 2112 C CA . SER A 1 270 ? 4.867 7.976 13.136 1.00 90.75 270 SER A CA 1
ATOM 2113 C C . SER A 1 270 ? 3.426 7.883 13.682 1.00 90.75 270 SER A C 1
ATOM 2115 O O . SER A 1 270 ? 3.097 6.923 14.374 1.00 90.75 270 SER A O 1
ATOM 2117 N N . MET A 1 271 ? 2.544 8.841 13.369 1.00 88.69 271 MET A N 1
ATOM 2118 C CA . MET A 1 271 ? 1.131 8.814 13.777 1.00 88.69 271 MET A CA 1
ATOM 2119 C C . MET A 1 271 ? 0.357 7.580 13.294 1.00 88.69 271 MET A C 1
ATOM 2121 O O . MET A 1 271 ? -0.622 7.223 13.938 1.00 88.69 271 MET A O 1
ATOM 2125 N N . GLY A 1 272 ? 0.797 6.901 12.230 1.00 90.31 272 GLY A N 1
ATOM 2126 C CA . GLY A 1 272 ? 0.162 5.666 11.766 1.00 90.31 272 GLY A CA 1
ATOM 2127 C C . GLY A 1 272 ? 0.236 4.535 12.784 1.00 90.31 272 GLY A C 1
ATOM 2128 O O . GLY A 1 272 ? -0.720 3.782 12.922 1.00 90.31 272 GLY A O 1
ATOM 2129 N N . ALA A 1 273 ? 1.308 4.472 13.583 1.00 93.06 273 ALA A N 1
ATOM 2130 C CA . ALA A 1 273 ? 1.428 3.487 14.660 1.00 93.06 273 ALA A CA 1
ATOM 2131 C C . ALA A 1 273 ? 0.342 3.655 15.737 1.00 93.06 273 ALA A C 1
ATOM 2133 O O . ALA A 1 273 ? -0.005 2.702 16.427 1.00 93.06 273 ALA A O 1
ATOM 2134 N N . ARG A 1 274 ? -0.230 4.860 15.872 1.00 92.50 274 ARG A N 1
ATOM 2135 C CA . ARG A 1 274 ? -1.284 5.125 16.856 1.00 92.50 274 ARG A CA 1
ATOM 2136 C C . ARG A 1 274 ? -2.584 4.415 16.519 1.00 92.50 274 ARG A C 1
ATOM 2138 O O . ARG A 1 274 ? -3.267 4.040 17.454 1.00 92.50 274 ARG A O 1
ATOM 2145 N N . VAL A 1 275 ? -2.875 4.162 15.239 1.00 92.50 275 VAL A N 1
ATOM 2146 C CA . VAL A 1 275 ? -4.043 3.356 14.840 1.00 92.50 275 VAL A CA 1
ATOM 2147 C C . VAL A 1 275 ? -3.976 1.985 15.511 1.00 92.50 275 VAL A C 1
ATOM 2149 O O . VAL A 1 275 ? -4.922 1.570 16.174 1.00 92.50 275 VAL A O 1
ATOM 2152 N N . PHE A 1 276 ? -2.817 1.329 15.420 1.00 91.81 276 PHE A N 1
ATOM 2153 C CA . PHE A 1 276 ? -2.577 0.038 16.059 1.00 91.81 276 PHE A CA 1
ATOM 2154 C C . PHE A 1 276 ? -2.686 0.121 17.589 1.00 91.81 276 PHE A C 1
ATOM 2156 O O . PHE A 1 276 ? -3.412 -0.660 18.198 1.00 91.81 276 PHE A O 1
ATOM 2163 N N . PHE A 1 277 ? -2.031 1.103 18.219 1.00 91.38 277 PHE A N 1
ATOM 2164 C CA . PHE A 1 277 ? -2.097 1.259 19.677 1.00 91.38 277 PHE A CA 1
ATOM 2165 C C . PHE A 1 277 ? -3.499 1.601 20.192 1.00 91.38 277 PHE A C 1
ATOM 2167 O O . PHE A 1 277 ? -3.864 1.162 21.278 1.00 91.38 277 PHE A O 1
ATOM 2174 N N . THR A 1 278 ? -4.298 2.349 19.431 1.00 90.69 278 THR A N 1
ATOM 2175 C CA . THR A 1 278 ? -5.695 2.627 19.775 1.00 90.69 278 THR A CA 1
ATOM 2176 C C . THR A 1 278 ? -6.538 1.356 19.711 1.00 90.69 278 THR A C 1
ATOM 2178 O O . THR A 1 278 ? -7.318 1.120 20.627 1.00 90.69 278 THR A O 1
ATOM 2181 N N . CYS A 1 279 ? -6.330 0.490 18.713 1.00 89.56 279 CYS A N 1
ATOM 2182 C CA . CYS A 1 279 ? -7.003 -0.814 18.659 1.00 89.56 279 CYS A CA 1
ATOM 2183 C C . CYS A 1 279 ? -6.627 -1.701 19.855 1.00 89.56 279 CYS A C 1
ATOM 2185 O O . CYS A 1 279 ? -7.501 -2.331 20.446 1.00 89.56 279 CYS A O 1
ATOM 2187 N N . LEU A 1 280 ? -5.348 -1.698 20.249 1.00 89.00 280 LEU A N 1
ATOM 2188 C CA . LEU A 1 280 ? -4.867 -2.424 21.426 1.00 89.00 280 LEU A CA 1
ATOM 2189 C C . LEU A 1 280 ? -5.482 -1.883 22.727 1.00 89.00 280 LEU A C 1
ATOM 2191 O O . LEU A 1 280 ? -5.894 -2.650 23.587 1.00 89.00 280 LEU A O 1
ATOM 2195 N N . GLN A 1 281 ? -5.566 -0.558 22.876 1.00 88.75 281 GLN A N 1
ATOM 2196 C CA . GLN A 1 281 ? -6.119 0.075 24.076 1.00 88.75 281 GLN A CA 1
ATOM 2197 C C . GLN A 1 281 ? -7.628 -0.167 24.234 1.00 88.75 281 GLN A C 1
ATOM 2199 O O . GLN A 1 281 ? -8.115 -0.264 25.358 1.00 88.75 281 GLN A O 1
ATOM 2204 N N . GLU A 1 282 ? -8.364 -0.241 23.126 1.00 87.56 282 GLU A N 1
ATOM 2205 C CA . GLU A 1 282 ? -9.806 -0.516 23.123 1.00 87.56 282 GLU A CA 1
ATOM 2206 C C . GLU A 1 282 ? -10.120 -2.025 23.210 1.00 87.56 282 GLU A C 1
ATOM 2208 O O . GLU A 1 282 ? -11.293 -2.385 23.252 1.00 87.56 282 GLU A O 1
ATOM 2213 N N . GLY A 1 283 ? -9.105 -2.903 23.255 1.00 84.81 283 GLY A N 1
ATOM 2214 C CA . GLY A 1 283 ? -9.286 -4.360 23.336 1.00 84.81 283 GLY A CA 1
ATOM 2215 C C . GLY A 1 283 ? -9.849 -4.986 22.056 1.00 84.81 283 GLY A C 1
ATOM 2216 O O . GLY A 1 283 ? -10.429 -6.062 22.095 1.00 84.81 283 GLY A O 1
ATOM 2217 N N . LEU A 1 284 ? -9.711 -4.312 20.910 1.00 85.56 284 LEU A N 1
ATOM 2218 C CA . LEU A 1 284 ? -10.273 -4.776 19.634 1.00 85.56 284 LEU A CA 1
ATOM 2219 C C . LEU A 1 284 ? -9.418 -5.853 18.949 1.00 85.56 284 LEU A C 1
ATOM 2221 O O . LEU A 1 284 ? -9.843 -6.444 17.963 1.00 85.56 284 LEU A O 1
ATOM 2225 N N . LEU A 1 285 ? -8.190 -6.060 19.428 1.00 83.38 285 LEU A N 1
ATOM 2226 C CA . LEU A 1 285 ? -7.225 -6.993 18.845 1.00 83.38 285 LEU A CA 1
ATOM 2227 C C . LEU A 1 285 ? -7.264 -8.385 19.483 1.00 83.38 285 LEU A C 1
ATOM 2229 O O . LEU A 1 285 ? -6.696 -9.310 18.905 1.00 83.38 285 LEU A O 1
ATOM 2233 N N . ASP A 1 286 ? -7.938 -8.529 20.625 1.00 78.00 286 ASP A N 1
ATOM 2234 C CA . ASP A 1 286 ? -7.958 -9.761 21.421 1.00 78.00 286 ASP A CA 1
ATOM 2235 C C . ASP A 1 286 ? -8.641 -10.921 20.674 1.00 78.00 286 ASP A C 1
ATOM 2237 O O . ASP A 1 286 ? -8.266 -12.076 20.854 1.00 78.00 286 ASP A O 1
ATOM 2241 N N . ASP A 1 287 ? -9.592 -10.610 19.787 1.00 72.88 287 ASP A N 1
ATOM 2242 C CA . ASP A 1 287 ? -10.298 -11.597 18.959 1.00 72.88 287 ASP A CA 1
ATOM 2243 C C . ASP A 1 287 ? -9.510 -12.008 17.696 1.00 72.88 287 ASP A C 1
ATOM 2245 O O . ASP A 1 287 ? -9.862 -12.991 17.046 1.00 72.88 287 ASP A O 1
ATOM 2249 N N . ILE A 1 288 ? -8.469 -11.252 17.318 1.00 74.00 288 ILE A N 1
ATOM 2250 C CA . ILE A 1 288 ? -7.729 -11.432 16.052 1.00 74.00 288 ILE A CA 1
ATOM 2251 C C . ILE A 1 288 ? -6.349 -12.043 16.283 1.00 74.00 288 ILE A C 1
ATOM 2253 O O . ILE A 1 288 ? -5.898 -12.873 15.495 1.00 74.00 288 ILE A O 1
ATOM 2257 N N . PHE A 1 289 ? -5.651 -11.605 17.329 1.00 74.62 289 PHE A N 1
ATOM 2258 C CA . PHE A 1 289 ? -4.309 -12.075 17.638 1.00 74.62 289 PHE A CA 1
ATOM 2259 C C . PHE A 1 289 ? -4.358 -13.009 18.843 1.00 74.62 289 PHE A C 1
ATOM 2261 O O . PHE A 1 289 ? -4.542 -12.562 19.974 1.00 74.62 289 PHE A O 1
ATOM 2268 N N . GLU A 1 290 ? -4.119 -14.300 18.618 1.00 63.97 290 GLU A N 1
ATOM 2269 C CA . GLU A 1 290 ? -3.766 -15.199 19.713 1.00 63.97 290 GLU A CA 1
ATOM 2270 C C . GLU A 1 290 ? -2.390 -14.778 20.244 1.00 63.97 290 GLU A C 1
ATOM 2272 O O . GLU A 1 290 ? -1.373 -14.869 19.553 1.00 63.97 290 GLU A O 1
ATOM 2277 N N . VAL A 1 291 ? -2.351 -14.251 21.467 1.00 55.41 291 VAL A N 1
ATOM 2278 C CA . VAL A 1 291 ? -1.085 -14.007 22.156 1.00 55.41 291 VAL A CA 1
ATOM 2279 C C . VAL A 1 291 ? -0.547 -15.370 22.575 1.00 55.41 291 VAL A C 1
ATOM 2281 O O . VAL A 1 291 ? -1.053 -15.957 23.531 1.00 55.41 291 VAL A O 1
ATOM 2284 N N . GLU A 1 292 ? 0.465 -15.884 21.870 1.00 50.03 292 GLU A N 1
ATOM 2285 C CA . GLU A 1 292 ? 1.252 -17.013 22.371 1.00 50.03 292 GLU A CA 1
ATOM 2286 C C . GLU A 1 292 ? 1.869 -16.595 23.713 1.00 50.03 292 GLU A C 1
ATOM 2288 O O . GLU A 1 292 ? 2.787 -15.778 23.786 1.00 50.03 292 GLU A O 1
ATOM 2293 N N . SER A 1 293 ? 1.292 -17.093 24.804 1.00 45.22 293 SER A N 1
ATOM 2294 C CA . SER A 1 293 ? 1.863 -16.964 26.136 1.00 45.22 293 SER A CA 1
ATOM 2295 C C . SER A 1 293 ? 2.969 -18.007 26.288 1.00 45.22 293 SER A C 1
ATOM 2297 O O . SER A 1 293 ? 2.656 -19.195 26.399 1.00 45.22 293 SER A O 1
ATOM 2299 N N . ASP A 1 294 ? 4.224 -17.549 26.269 1.00 38.88 294 ASP A N 1
ATOM 2300 C CA . ASP A 1 294 ? 5.422 -18.326 26.635 1.00 38.88 294 ASP A CA 1
ATOM 2301 C C . ASP A 1 294 ? 5.322 -18.968 28.036 1.00 38.88 294 ASP A C 1
ATOM 2303 O O . ASP A 1 294 ? 4.814 -18.304 28.977 1.00 38.88 294 ASP A O 1
#

Sequence (294 aa):
MWTDTDYHGERLTGQWEDGVPVGPFRSFEHGSGYSFVNIRIGFCHNRGEKGSTEIFFFPKHSENGLNWGVASVECSVSGGFFKYLPTVTHLTPSYEDGSPQSAAECLPALRTPVDGVVFNHKGEEAVLRGQRSMDPTSFTEYIVEEAIPRFDIESNCDSDKEALILLPGYNCPVDGAVKRLAQLLALGDFPSFLHPFVFSWPSGGVLAYFQGECSLGFRCYRFTTHLHWVCLNEARAVGCESKRTAEDFILFLNSLADAGYTKINIIGHSMGARVFFTCLQEGLLDDIFEVESD

pLDDT: mean 76.81, std 20.4, range [26.16, 97.06]

Foldseek 3Di:
DDWDPDQQIKDKDADDDPNHGDPQIKIAGNNQRKIKGKAKEKEKEQWCDQDLQDAAQFTDGHPVFIFIFMKIWMATADGDGDPCPRDIDTPADRNDDPGDPFPLSCDVVRDDPRLCNQQPPPVVVVVVVPPDDDDPDDDDDDDDPPPPPPPPPPPDDLPQQEEEEEQDAAAAGNVRRVRVVVHVSNNDNHHSSYHYYYYYWNRHHAPVPVPPDPPDDPPVVVVRVVSRVVSRVSCCDRTQLDPSLLVSVLVRLVSCVVSRNPHYHYDADHSSVSNVVNCVVVVVCVVRDDDPDD

Secondary structure (DSSP, 8-state):
-EE--STT-EEEEEEEETTEEEEEEEEEETTT--EEEEEEEEEEE-B--SSTT---SS--B-SS--EEEEEEEEEEEES---TT-SEEEEEE-TTSTT---SHHHHHHHH--TTTHHHH-HHHHHHHHHH-----S--------S--S------------EEEEEEE--SS--HHHHHHHHHHHHHHS---TTEEEEEEE-------TTTTSS--S-TTHHHHHHHHHHHHHHHIIIIIIT-HHHHHHHHHHHHHHHHTTEEEEEEEE-TTHHHHHHHHHHTTTTTTT------